Protein AF-0000000079875907 (afdb_homodimer)

Radius of gyration: 31.9 Å; Cα contacts (8 Å, |Δi|>4): 200; chains: 2; bounding box: 101×100×62 Å

pLDDT: mean 75.53, std 19.82, range [33.28, 97.56]

Structure (mmCIF, N/CA/C/O backbone):
data_AF-0000000079875907-model_v1
#
loop_
_entity.id
_entity.type
_entity.pdbx_description
1 polymer 'Uncharacterized protein'
#
loop_
_atom_site.group_PDB
_atom_site.id
_atom_site.type_symbol
_atom_site.label_atom_id
_atom_site.label_alt_id
_atom_site.label_comp_id
_atom_site.label_asym_id
_atom_site.label_entity_id
_atom_site.label_seq_id
_atom_site.pdbx_PDB_ins_code
_atom_site.Cartn_x
_atom_site.Cartn_y
_atom_site.Cartn_z
_atom_site.occupancy
_atom_site.B_iso_or_equiv
_atom_site.auth_seq_id
_atom_site.auth_comp_id
_atom_site.auth_asym_id
_atom_site.auth_atom_id
_atom_site.pdbx_PDB_model_num
ATOM 1 N N . MET A 1 1 ? -55.312 58.625 36.125 1 34.41 1 MET A N 1
ATOM 2 C CA . MET A 1 1 ? -54.188 57.906 36.719 1 34.41 1 MET A CA 1
ATOM 3 C C . MET A 1 1 ? -53.594 56.875 35.719 1 34.41 1 MET A C 1
ATOM 5 O O . MET A 1 1 ? -54.188 55.844 35.5 1 34.41 1 MET A O 1
ATOM 9 N N . SER A 1 2 ? -53.156 57.5 34.5 1 37.59 2 SER A N 1
ATOM 10 C CA . SER A 1 2 ? -52.562 56.938 33.281 1 37.59 2 SER A CA 1
ATOM 11 C C . SER A 1 2 ? -51.25 56.219 33.594 1 37.59 2 SER A C 1
ATOM 13 O O . SER A 1 2 ? -50.344 56.781 34.219 1 37.59 2 SER A O 1
ATOM 15 N N . GLY A 1 3 ? -51.375 54.906 33.938 1 33.28 3 GLY A N 1
ATOM 16 C CA . GLY A 1 3 ? -50.344 53.906 34.219 1 33.28 3 GLY A CA 1
ATOM 17 C C . GLY A 1 3 ? -49.312 53.781 33.125 1 33.28 3 GLY A C 1
ATOM 18 O O . GLY A 1 3 ? -49.656 53.625 31.969 1 33.28 3 GLY A O 1
ATOM 19 N N . THR A 1 4 ? -48.219 54.594 33.188 1 43.12 4 THR A N 1
ATOM 20 C CA . THR A 1 4 ? -47.062 54.562 32.281 1 43.12 4 THR A CA 1
ATOM 21 C C . THR A 1 4 ? -46.469 53.188 32.188 1 43.12 4 THR A C 1
ATOM 23 O O . THR A 1 4 ? -46.219 52.531 33.219 1 43.12 4 THR A O 1
ATOM 26 N N . PRO A 1 5 ? -46.688 52.438 31.047 1 44.19 5 PRO A N 1
ATOM 27 C CA . PRO A 1 5 ? -46.094 51.125 30.781 1 44.19 5 PRO A CA 1
ATOM 28 C C . PRO A 1 5 ? -44.562 51.125 30.938 1 44.19 5 PRO A C 1
ATOM 30 O O . PRO A 1 5 ? -43.906 52.125 30.656 1 44.19 5 PRO A O 1
ATOM 33 N N . GLY A 1 6 ? -44 50.438 31.969 1 39 6 GLY A N 1
ATOM 34 C CA . GLY A 1 6 ? -42.594 50.156 32.281 1 39 6 GLY A CA 1
ATOM 35 C C . GLY A 1 6 ? -41.875 49.5 31.125 1 39 6 GLY A C 1
ATOM 36 O O . GLY A 1 6 ? -42.406 48.594 30.469 1 39 6 GLY A O 1
ATOM 37 N N . THR A 1 7 ? -41.094 50.281 30.328 1 43.28 7 THR A N 1
ATOM 38 C CA . THR A 1 7 ? -40.188 49.906 29.25 1 43.28 7 THR A CA 1
ATOM 39 C C . THR A 1 7 ? -39.281 48.75 29.688 1 43.28 7 THR A C 1
ATOM 41 O O . THR A 1 7 ? -38.719 48.781 30.781 1 43.28 7 THR A O 1
ATOM 44 N N . SER A 1 8 ? -39.625 47.469 29.203 1 41.03 8 SER A N 1
ATOM 45 C CA . SER A 1 8 ? -38.875 46.219 29.281 1 41.03 8 SER A CA 1
ATOM 46 C C . SER A 1 8 ? -37.406 46.438 28.906 1 41.03 8 SER A C 1
ATOM 48 O O . SER A 1 8 ? -37.094 47.188 27.969 1 41.03 8 SER A O 1
ATOM 50 N N . GLY A 1 9 ? -36.469 46.25 29.891 1 41.66 9 GLY A N 1
ATOM 51 C CA . GLY A 1 9 ? -35 46.188 29.859 1 41.66 9 GLY A CA 1
ATOM 52 C C . GLY A 1 9 ? -34.469 45.219 28.812 1 41.66 9 GLY A C 1
ATOM 53 O O . GLY A 1 9 ? -34.938 44.094 28.734 1 41.66 9 GLY A O 1
ATOM 54 N N . SER A 1 10 ? -34.156 45.719 27.594 1 41.91 10 SER A N 1
ATOM 55 C CA . SER A 1 10 ? -33.438 44.969 26.562 1 41.91 10 SER A CA 1
ATOM 56 C C . SER A 1 10 ? -32.219 44.25 27.125 1 41.91 10 SER A C 1
ATOM 58 O O . SER A 1 10 ? -31.281 44.906 27.562 1 41.91 10 SER A O 1
ATOM 60 N N . GLY A 1 11 ? -32.406 43.125 27.812 1 36.94 11 GLY A N 1
ATOM 61 C CA . GLY A 1 11 ? -31.25 42.312 28.078 1 36.94 11 GLY A CA 1
ATOM 62 C C . GLY A 1 11 ? -30.359 42.094 26.859 1 36.94 11 GLY A C 1
ATOM 63 O O . GLY A 1 11 ? -30.812 41.594 25.844 1 36.94 11 GLY A O 1
ATOM 64 N N . GLY A 1 12 ? -29.516 43.062 26.578 1 38.53 12 GLY A N 1
ATOM 65 C CA . GLY A 1 12 ? -28.484 42.844 25.578 1 38.53 12 GLY A CA 1
ATOM 66 C C . GLY A 1 12 ? -27.797 41.5 25.719 1 38.53 12 GLY A C 1
ATOM 67 O O . GLY A 1 12 ? -27.344 41.125 26.812 1 38.53 12 GLY A O 1
ATOM 68 N N . SER A 1 13 ? -28.484 40.5 25.156 1 44.69 13 SER A N 1
ATOM 69 C CA . SER A 1 13 ? -27.719 39.25 24.969 1 44.69 13 SER A CA 1
ATOM 70 C C . SER A 1 13 ? -26.266 39.562 24.625 1 44.69 13 SER A C 1
ATOM 72 O O . SER A 1 13 ? -25.984 40.219 23.625 1 44.69 13 SER A O 1
ATOM 74 N N . GLY A 1 14 ? -25.422 39.656 25.656 1 40.69 14 GLY A N 1
ATOM 75 C CA . GLY A 1 14 ? -23.984 39.594 25.422 1 40.69 14 GLY A CA 1
ATOM 76 C C . GLY A 1 14 ? -23.594 38.531 24.422 1 40.69 14 GLY A C 1
ATOM 77 O O . GLY A 1 14 ? -23.734 37.344 24.688 1 40.69 14 GLY 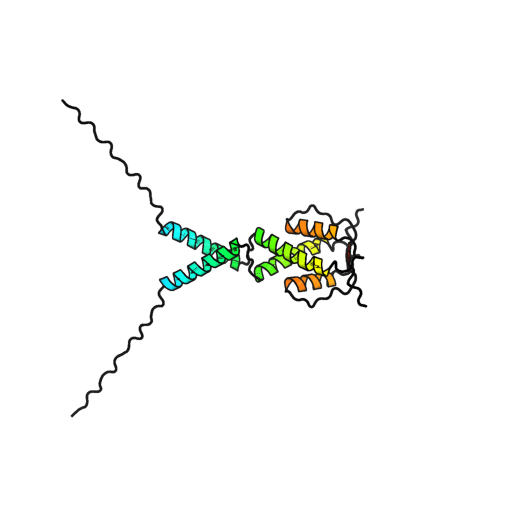A O 1
ATOM 78 N N . GLN A 1 15 ? -24.016 38.625 23.203 1 43.25 15 GLN A N 1
ATOM 79 C CA . GLN A 1 15 ? -23.297 37.781 22.234 1 43.25 15 GLN A CA 1
ATOM 80 C C . GLN A 1 15 ? -21.812 37.719 22.594 1 43.25 15 GLN A C 1
ATOM 82 O O . GLN A 1 15 ? -21.109 38.719 22.578 1 43.25 15 GLN A O 1
ATOM 87 N N . THR A 1 16 ? -21.453 37.031 23.609 1 47.09 16 THR A N 1
ATOM 88 C CA . THR A 1 16 ? -20.047 36.625 23.688 1 47.09 16 THR A CA 1
ATOM 89 C C . THR A 1 16 ? -19.469 36.375 22.297 1 47.09 16 THR A C 1
ATOM 91 O O . THR A 1 16 ? -19.922 35.5 21.594 1 47.09 16 THR A O 1
ATOM 94 N N . THR A 1 17 ? -19.172 37.375 21.531 1 44.25 17 THR A N 1
ATOM 95 C CA . THR A 1 17 ? -18.25 37.281 20.391 1 44.25 17 THR A CA 1
ATOM 96 C C . THR A 1 17 ? -17.219 36.188 20.625 1 44.25 17 THR A C 1
ATOM 98 O O . THR A 1 17 ? -16.359 36.312 21.5 1 44.25 17 THR A O 1
ATOM 101 N N . GLN A 1 18 ? -17.609 35 20.969 1 50.34 18 GLN A N 1
ATOM 102 C CA . GLN A 1 18 ? -16.641 33.938 20.703 1 50.34 18 GLN A CA 1
ATOM 103 C C . GLN A 1 18 ? -15.57 34.406 19.719 1 50.34 18 GLN A C 1
ATOM 105 O O . GLN A 1 18 ? -15.859 34.594 18.531 1 50.34 18 GLN A O 1
ATOM 110 N N . THR A 1 19 ? -14.672 35.531 20.031 1 56.41 19 THR A N 1
ATOM 111 C CA . THR A 1 19 ? -13.75 36.438 19.406 1 56.41 19 THR A CA 1
ATOM 112 C C . THR A 1 19 ? -12.758 35.719 18.5 1 56.41 19 THR A C 1
ATOM 114 O O . THR A 1 19 ? -12.516 34.531 18.688 1 56.41 19 THR A O 1
ATOM 117 N N . GLY A 1 20 ? -12.375 36.438 17.375 1 60.31 20 GLY A N 1
ATOM 118 C CA . GLY A 1 20 ? -11.344 36.219 16.391 1 60.31 20 GLY A CA 1
ATOM 119 C C . GLY A 1 20 ? -10.133 35.5 16.953 1 60.31 20 GLY A C 1
ATOM 120 O O . GLY A 1 20 ? -9.516 34.688 16.266 1 60.31 20 GLY A O 1
ATOM 121 N N . SER A 1 21 ? -9.906 35.75 18.25 1 66.5 21 SER A N 1
ATOM 122 C CA . SER A 1 21 ? -8.734 35.156 18.891 1 66.5 21 SER A CA 1
ATOM 123 C C . SER A 1 21 ? -8.969 33.688 19.219 1 66.5 21 SER A C 1
ATOM 125 O O . SER A 1 21 ? -8.07 32.875 19.031 1 66.5 21 SER A O 1
ATOM 127 N N . ASP A 1 22 ? -10.211 33.344 19.797 1 68.19 22 ASP A N 1
ATOM 128 C CA . ASP A 1 22 ? -10.492 31.969 20.141 1 68.19 22 ASP A CA 1
ATOM 129 C C . ASP A 1 22 ? -10.5 31.078 18.906 1 68.19 22 ASP A C 1
ATOM 131 O O . ASP A 1 22 ? -10.008 29.953 18.938 1 68.19 22 ASP A O 1
ATOM 135 N N . ASP A 1 23 ? -11.078 31.641 17.922 1 72.31 23 ASP A N 1
ATOM 136 C CA . ASP A 1 23 ? -11.109 30.922 16.656 1 72.31 23 ASP A CA 1
ATOM 137 C C . ASP A 1 23 ? -9.695 30.719 16.109 1 72.31 23 ASP A C 1
ATOM 139 O O . ASP A 1 23 ? -9.375 29.641 15.617 1 72.31 23 ASP A O 1
ATOM 143 N N . LEU A 1 24 ? -8.883 31.766 16.375 1 70.81 24 LEU A N 1
ATOM 144 C CA . LEU A 1 24 ? -7.5 31.656 15.914 1 70.81 24 LEU A CA 1
ATOM 145 C C . LEU A 1 24 ? -6.746 30.594 16.719 1 70.81 24 LEU A C 1
ATOM 147 O O . LEU A 1 24 ? -5.984 29.812 16.156 1 70.81 24 LEU A O 1
ATOM 151 N N . VAL A 1 25 ? -6.965 30.578 18.062 1 67.88 25 VAL A N 1
ATOM 152 C CA . VAL A 1 25 ? -6.309 29.594 18.922 1 67.88 25 VAL A CA 1
ATOM 153 C C . VAL A 1 25 ? -6.758 28.188 18.516 1 67.88 25 VAL A C 1
ATOM 155 O O . VAL A 1 25 ? -5.938 27.281 18.422 1 67.88 25 VAL A O 1
ATOM 158 N N . ALA A 1 26 ? -8.023 27.969 18.328 1 73.38 26 ALA A N 1
ATOM 159 C CA . ALA A 1 26 ? -8.555 26.672 17.938 1 73.38 26 ALA A CA 1
ATOM 160 C C . ALA A 1 26 ? -7.941 26.219 16.609 1 73.38 26 ALA A C 1
ATOM 162 O O . ALA A 1 26 ? -7.598 25.047 16.453 1 73.38 26 ALA A O 1
ATOM 163 N N . ARG A 1 27 ? -7.781 27.078 15.719 1 74.5 27 ARG A N 1
ATOM 164 C CA . ARG A 1 27 ? -7.203 26.766 14.414 1 74.5 27 ARG A CA 1
ATOM 165 C C . ARG A 1 27 ? -5.727 26.406 14.547 1 74.5 27 ARG A C 1
ATOM 167 O O . ARG A 1 27 ? -5.25 25.469 13.891 1 74.5 27 ARG A O 1
ATOM 174 N N . VAL A 1 28 ? -5.043 27.109 15.438 1 72.56 28 VAL A N 1
ATOM 175 C CA . VAL A 1 28 ? -3.625 26.828 15.656 1 72.56 28 VAL A CA 1
ATOM 176 C C . VAL A 1 28 ? -3.463 25.469 16.328 1 72.56 28 VAL A C 1
ATOM 178 O O . VAL A 1 28 ? -2.592 24.688 15.938 1 72.56 28 VAL A O 1
ATOM 181 N N . VAL A 1 29 ? -4.273 25.109 17.281 1 69.56 29 VAL A N 1
ATOM 182 C CA . VAL A 1 29 ? -4.227 23.812 17.953 1 69.56 29 VAL A CA 1
ATOM 183 C C . VAL A 1 29 ? -4.473 22.703 16.938 1 69.56 29 VAL A C 1
ATOM 185 O O . VAL A 1 29 ? -3.762 21.688 16.922 1 69.56 29 VAL A O 1
ATOM 188 N N . ALA A 1 30 ? -5.406 22.906 16.094 1 72.06 30 ALA A N 1
ATOM 189 C CA . ALA A 1 30 ? -5.727 21.906 15.07 1 72.06 30 ALA A CA 1
ATOM 190 C C . ALA A 1 30 ? -4.543 21.703 14.125 1 72.06 30 ALA A C 1
ATOM 192 O O . ALA A 1 30 ? -4.258 20.578 13.727 1 72.06 30 ALA A O 1
ATOM 193 N N . LEU A 1 31 ? -3.91 22.75 13.828 1 73.69 31 LEU A N 1
ATOM 194 C CA . LEU A 1 31 ? -2.764 22.672 12.93 1 73.69 31 LEU A CA 1
ATOM 195 C C . LEU A 1 31 ? -1.59 21.969 13.602 1 73.69 31 LEU A C 1
ATOM 197 O O . LEU A 1 31 ? -0.87 21.203 12.969 1 73.69 31 LEU A O 1
ATOM 201 N N . VAL A 1 32 ? -1.375 22.219 14.844 1 72.12 32 VAL A N 1
ATOM 202 C CA . VAL A 1 32 ? -0.311 21.562 15.602 1 72.12 32 VAL A CA 1
ATOM 203 C C . VAL A 1 32 ? -0.591 20.062 15.688 1 72.12 32 VAL A C 1
ATOM 205 O O . VAL A 1 32 ? 0.318 19.25 15.539 1 72.12 32 VAL A O 1
ATOM 208 N N . GLU A 1 33 ? -1.793 19.688 15.914 1 71.75 33 GLU A N 1
ATOM 209 C CA . GLU A 1 33 ? -2.16 18.266 15.953 1 71.75 33 GLU A CA 1
ATOM 210 C C . GLU A 1 33 ? -1.939 17.594 14.602 1 71.75 33 GLU A C 1
ATOM 212 O O . GLU A 1 33 ? -1.481 16.453 14.531 1 71.75 33 GLU A O 1
ATOM 217 N N . LEU A 1 34 ? -2.285 18.328 13.617 1 70.12 34 LEU A N 1
ATOM 218 C CA . LEU A 1 34 ? -2.064 17.828 12.266 1 70.12 34 LEU A CA 1
ATOM 219 C C . LEU A 1 34 ? -0.582 17.578 12.008 1 70.12 34 LEU A C 1
ATOM 221 O O . LEU A 1 34 ? -0.211 16.562 11.414 1 70.12 34 LEU A O 1
ATOM 225 N N . LYS A 1 35 ? 0.204 18.5 12.414 1 70 35 LYS A N 1
ATOM 226 C CA . LYS A 1 35 ? 1.648 18.328 12.281 1 70 35 LYS A CA 1
ATOM 227 C C . LYS A 1 35 ? 2.131 17.109 13.062 1 70 35 LYS A C 1
ATOM 229 O O . LYS A 1 35 ? 2.977 16.359 12.586 1 70 35 LYS A O 1
ATOM 234 N N . ARG A 1 36 ? 1.721 17 14.219 1 66.81 36 ARG A N 1
ATOM 235 C CA . ARG A 1 36 ? 2.084 15.836 15.023 1 66.81 36 ARG A CA 1
ATOM 236 C C . ARG A 1 36 ? 1.74 14.547 14.297 1 66.81 36 ARG A C 1
ATOM 238 O O . ARG A 1 36 ? 2.566 13.633 14.211 1 66.81 36 ARG A O 1
ATOM 245 N N . ARG A 1 37 ? 0.559 14.508 13.766 1 68.5 37 ARG A N 1
ATOM 246 C CA . ARG A 1 37 ? 0.104 13.32 13.062 1 68.5 37 ARG A CA 1
ATOM 247 C C . ARG A 1 37 ? 0.951 13.062 11.82 1 68.5 37 ARG A C 1
ATOM 249 O O . ARG A 1 37 ? 1.276 11.914 11.508 1 68.5 37 ARG A O 1
ATOM 256 N N . PHE A 1 38 ? 1.248 14.172 11.227 1 63.56 38 PHE A N 1
ATOM 257 C CA . PHE A 1 38 ? 2.109 14.086 10.055 1 63.56 38 PHE A CA 1
ATOM 258 C C . PHE A 1 38 ? 3.494 13.578 10.438 1 63.56 38 PHE A C 1
ATOM 260 O O . PHE A 1 38 ? 4.055 12.727 9.742 1 63.56 38 PHE A O 1
ATOM 267 N N . ASN A 1 39 ? 3.982 14.234 11.5 1 64.25 39 AS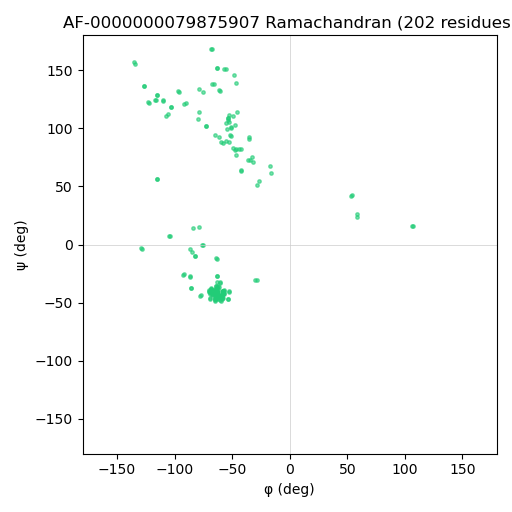N A N 1
ATOM 268 C CA . ASN A 1 39 ? 5.305 13.82 11.969 1 64.25 39 ASN A CA 1
ATOM 269 C C . ASN A 1 39 ? 5.305 12.375 12.453 1 64.25 39 ASN A C 1
ATOM 271 O O . ASN A 1 39 ? 6.316 11.68 12.336 1 64.25 39 ASN A O 1
ATOM 275 N N . GLU A 1 40 ? 4.219 12.117 12.938 1 62.56 40 GLU A N 1
ATOM 276 C CA . GLU A 1 40 ? 4.117 10.742 13.43 1 62.56 40 GLU A CA 1
ATOM 277 C C . GLU A 1 40 ? 3.756 9.781 12.305 1 62.56 40 GLU A C 1
ATOM 279 O O . GLU A 1 40 ? 3.512 8.594 12.547 1 62.56 40 GLU A O 1
ATOM 284 N N . LYS A 1 41 ? 3.934 10.422 11.156 1 64.81 41 LYS A N 1
ATOM 285 C CA . LYS A 1 41 ? 3.771 9.641 9.938 1 64.81 41 LYS A CA 1
ATOM 286 C C . LYS A 1 41 ? 2.381 9.016 9.859 1 64.81 41 LYS A C 1
ATOM 288 O O . LYS A 1 41 ? 2.223 7.895 9.375 1 64.81 41 LYS A O 1
ATOM 293 N N . GLU A 1 42 ? 1.502 9.852 10.641 1 62.22 42 GLU A N 1
ATOM 294 C CA . GLU A 1 42 ? 0.13 9.359 10.57 1 62.22 42 GLU A CA 1
ATOM 295 C C . GLU A 1 42 ? -0.543 9.766 9.266 1 62.22 42 GLU A C 1
ATOM 297 O O . GLU A 1 42 ? -0.407 10.906 8.82 1 62.22 42 GLU A O 1
ATOM 302 N N . LEU A 1 43 ? -0.853 8.859 8.438 1 66.62 43 LEU A N 1
ATOM 303 C CA . LEU A 1 43 ? -1.632 9.078 7.223 1 66.62 43 LEU A CA 1
ATOM 304 C C . LEU A 1 43 ? -3.119 9.188 7.543 1 66.62 43 LEU A C 1
ATOM 306 O O . LEU A 1 43 ? -3.602 8.57 8.492 1 66.62 43 LEU A O 1
ATOM 310 N N . THR A 1 44 ? -3.68 10.234 6.898 1 73.38 44 THR A N 1
ATOM 311 C CA . THR A 1 44 ? -5.137 10.148 6.945 1 73.38 44 THR A CA 1
ATOM 312 C C . THR A 1 44 ? -5.621 8.828 6.348 1 73.38 44 THR A C 1
ATOM 314 O O . THR A 1 44 ? -4.93 8.227 5.523 1 73.38 44 THR A O 1
ATOM 317 N N . PRO A 1 45 ? -6.785 8.359 6.855 1 77.81 45 PRO A N 1
ATOM 318 C CA . PRO A 1 45 ? -7.324 7.129 6.277 1 77.81 45 PRO A CA 1
ATOM 319 C C . PRO A 1 45 ? -7.457 7.199 4.758 1 77.81 45 PRO A C 1
ATOM 321 O O . PRO A 1 45 ? -7.152 6.227 4.062 1 77.81 45 PRO A O 1
ATOM 324 N N . MET A 1 46 ? -7.887 8.312 4.289 1 81.62 46 MET A N 1
ATOM 325 C CA . MET A 1 46 ? -8.008 8.453 2.842 1 81.62 46 MET A CA 1
ATOM 326 C C . MET A 1 46 ? -6.637 8.453 2.18 1 81.62 46 MET A C 1
ATOM 328 O O . MET A 1 46 ? -6.453 7.848 1.123 1 81.62 46 MET A O 1
ATOM 332 N N . GLY A 1 47 ? -5.73 9.156 2.754 1 81.56 47 GLY A N 1
ATOM 333 C CA . GLY A 1 47 ? -4.367 9.133 2.24 1 81.56 47 GLY A CA 1
ATOM 334 C C . GLY A 1 47 ? -3.773 7.742 2.186 1 81.56 47 GLY A C 1
ATOM 335 O O . GLY A 1 47 ? -3.098 7.387 1.218 1 81.56 47 GLY A O 1
ATOM 336 N N . GLU A 1 48 ? -4.055 6.988 3.174 1 86.25 48 GLU A N 1
ATOM 337 C CA . GLU A 1 48 ? -3.584 5.605 3.221 1 86.25 48 GLU A CA 1
ATOM 338 C C . GLU A 1 48 ? -4.199 4.777 2.098 1 86.25 48 GLU A C 1
ATOM 340 O O . GLU A 1 48 ? -3.502 4.016 1.427 1 86.25 48 GLU A O 1
ATOM 345 N N . ARG A 1 49 ? -5.449 4.93 1.872 1 89.19 49 ARG A N 1
ATOM 346 C CA . ARG A 1 49 ? -6.125 4.184 0.816 1 89.19 49 ARG A CA 1
ATOM 347 C C . ARG A 1 49 ? -5.562 4.543 -0.555 1 89.19 49 ARG A C 1
ATOM 349 O O . ARG A 1 49 ? -5.367 3.67 -1.4 1 89.19 49 ARG A O 1
ATOM 356 N N . ILE A 1 50 ? -5.328 5.777 -0.702 1 88.56 50 ILE A N 1
ATOM 357 C CA . ILE A 1 50 ? -4.777 6.23 -1.974 1 88.56 50 ILE A CA 1
ATOM 358 C C . ILE A 1 50 ? -3.381 5.648 -2.17 1 88.56 50 ILE A C 1
ATOM 360 O O . ILE A 1 50 ? -3.049 5.168 -3.256 1 88.56 50 ILE A O 1
ATOM 364 N N . ALA A 1 51 ? -2.609 5.711 -1.152 1 88.31 51 ALA A N 1
ATOM 365 C CA . ALA A 1 51 ? -1.264 5.152 -1.228 1 88.31 51 ALA A CA 1
ATOM 366 C C . ALA A 1 51 ? -1.31 3.656 -1.531 1 88.31 51 ALA A C 1
ATOM 368 O O . ALA A 1 51 ? -0.572 3.168 -2.391 1 88.31 51 ALA A O 1
ATOM 369 N N . ASN A 1 52 ? -2.182 2.971 -0.866 1 93.62 52 ASN A N 1
ATOM 370 C CA . ASN A 1 52 ? -2.314 1.531 -1.066 1 93.62 52 ASN A CA 1
ATOM 371 C C . ASN A 1 52 ? -2.789 1.204 -2.479 1 93.62 52 ASN A C 1
ATOM 373 O O . ASN A 1 52 ? -2.32 0.241 -3.088 1 93.62 52 ASN A O 1
ATOM 377 N N . ALA A 1 53 ? -3.662 1.981 -3.004 1 94.75 53 ALA A N 1
ATOM 378 C CA . ALA A 1 53 ? -4.148 1.779 -4.367 1 94.75 53 ALA A CA 1
ATOM 379 C C . ALA A 1 53 ? -3.029 1.979 -5.383 1 94.75 53 ALA A C 1
ATOM 381 O O . ALA A 1 53 ? -2.898 1.202 -6.332 1 94.75 53 ALA A O 1
ATOM 382 N N . ARG A 1 54 ? -2.246 2.955 -5.172 1 92.5 54 ARG A N 1
ATOM 383 C CA . ARG A 1 54 ? -1.118 3.219 -6.059 1 92.5 54 ARG A CA 1
ATOM 384 C C . ARG A 1 54 ? -0.093 2.092 -5.992 1 92.5 54 ARG A C 1
ATOM 386 O O . ARG A 1 54 ? 0.439 1.667 -7.02 1 92.5 54 ARG A O 1
ATOM 393 N N . PHE A 1 55 ? 0.112 1.621 -4.809 1 94.19 55 PHE A N 1
ATOM 394 C CA . PHE A 1 55 ? 0.998 0.48 -4.613 1 94.19 55 PHE A CA 1
ATOM 395 C C . PHE A 1 55 ? 0.503 -0.729 -5.398 1 94.19 55 PHE A C 1
ATOM 397 O O . PHE A 1 55 ? 1.276 -1.372 -6.109 1 94.19 55 PHE A O 1
ATOM 404 N N . TRP A 1 56 ? -0.717 -0.972 -5.297 1 96.44 56 TRP A N 1
ATOM 405 C CA . TRP A 1 56 ? -1.258 -2.15 -5.969 1 96.44 56 TRP A CA 1
ATOM 406 C C . TRP A 1 56 ? -1.22 -1.979 -7.484 1 96.44 56 TRP A C 1
ATOM 408 O O . TRP A 1 56 ? -0.938 -2.932 -8.211 1 96.44 56 TRP A O 1
ATOM 418 N N . GLU A 1 57 ? -1.481 -0.8 -7.922 1 95.25 57 GLU A N 1
ATOM 419 C CA . GLU A 1 57 ? -1.407 -0.551 -9.359 1 95.25 57 GLU A CA 1
ATOM 420 C C . GLU A 1 57 ? -0.017 -0.871 -9.906 1 95.25 57 GLU A C 1
ATOM 422 O O . GLU A 1 57 ? 0.113 -1.479 -10.969 1 95.25 57 GLU A O 1
ATOM 427 N N . LYS A 1 58 ? 0.965 -0.521 -9.164 1 93.75 58 LYS A N 1
ATOM 428 C CA . LYS A 1 58 ? 2.334 -0.813 -9.578 1 93.75 58 LYS A CA 1
ATOM 429 C C . LYS A 1 58 ? 2.615 -2.312 -9.531 1 93.75 58 LYS A C 1
ATOM 431 O O . LYS A 1 58 ? 3.166 -2.875 -10.477 1 93.75 58 LYS A O 1
ATOM 436 N N . MET A 1 59 ? 2.191 -2.932 -8.414 1 95.88 59 MET A N 1
ATOM 437 C CA . MET A 1 59 ? 2.367 -4.375 -8.281 1 95.88 59 MET A CA 1
ATOM 438 C C . MET A 1 59 ? 1.664 -5.117 -9.406 1 95.88 59 MET A C 1
ATOM 440 O O . MET A 1 59 ? 2.236 -6.027 -10.008 1 95.88 59 MET A O 1
ATOM 444 N N . ARG A 1 60 ? 0.468 -4.719 -9.68 1 95 60 ARG A N 1
ATOM 445 C CA . ARG A 1 60 ? -0.333 -5.344 -10.727 1 95 60 ARG A CA 1
ATOM 446 C C . ARG A 1 60 ? 0.371 -5.258 -12.078 1 95 60 ARG A C 1
ATOM 448 O O . ARG A 1 60 ? 0.37 -6.227 -12.844 1 95 60 ARG A O 1
ATOM 455 N N . GLY A 1 61 ? 0.975 -4.121 -12.352 1 92.06 61 GLY A N 1
ATOM 456 C CA . GLY A 1 61 ? 1.706 -3.918 -13.594 1 92.06 61 GLY A CA 1
ATOM 457 C C . GLY A 1 61 ? 2.904 -4.836 -13.734 1 92.06 61 GLY A C 1
ATOM 458 O O . GLY A 1 61 ? 3.285 -5.199 -14.852 1 92.06 61 GLY A O 1
ATOM 459 N N . ILE A 1 62 ? 3.451 -5.258 -12.664 1 93.06 62 ILE A N 1
ATOM 460 C CA . ILE A 1 62 ? 4.613 -6.141 -12.664 1 93.06 62 ILE A CA 1
ATOM 461 C C . ILE A 1 62 ? 4.16 -7.594 -12.766 1 93.06 62 ILE A C 1
ATOM 463 O O . ILE A 1 62 ? 4.766 -8.391 -13.484 1 93.06 62 ILE A O 1
ATOM 467 N N . LEU A 1 63 ? 3.043 -7.938 -12.117 1 94.44 63 LEU A N 1
ATOM 468 C CA . LEU A 1 63 ? 2.67 -9.328 -11.898 1 94.44 63 LEU A CA 1
ATOM 469 C C . LEU A 1 63 ? 1.879 -9.883 -13.078 1 94.44 63 LEU A C 1
ATOM 471 O O . LEU A 1 63 ? 1.892 -11.086 -13.328 1 94.44 63 LEU A O 1
ATOM 475 N N . PHE A 1 64 ? 1.224 -9.039 -13.766 1 93.12 64 PHE A N 1
ATOM 476 C CA . PHE A 1 64 ? 0.323 -9.539 -14.797 1 93.12 64 PHE A CA 1
ATOM 477 C C . PHE A 1 64 ? 0.793 -9.109 -16.188 1 93.12 64 PHE A C 1
ATOM 479 O O . PHE A 1 64 ? 0.007 -8.586 -16.969 1 93.12 64 PHE A O 1
ATOM 486 N N . VAL A 1 65 ? 2 -9.484 -16.422 1 90.5 65 VAL A N 1
ATOM 487 C CA . VAL A 1 65 ? 2.613 -9.141 -17.703 1 90.5 65 VAL A CA 1
ATOM 488 C C . VAL A 1 65 ? 2.391 -10.266 -18.703 1 90.5 65 VAL A C 1
ATOM 490 O O . VAL A 1 65 ? 2.475 -10.055 -19.922 1 90.5 65 VAL A O 1
ATOM 493 N N . ASN A 1 66 ? 2.205 -11.5 -18.234 1 94.12 66 ASN A N 1
ATOM 494 C CA . ASN A 1 66 ? 1.983 -12.68 -19.062 1 94.12 66 ASN A CA 1
ATOM 495 C C . ASN A 1 66 ? 0.516 -13.102 -19.062 1 94.12 66 ASN A C 1
ATOM 497 O O . ASN A 1 66 ? -0.045 -13.406 -18 1 94.12 66 ASN A O 1
ATOM 501 N N . GLY A 1 67 ? -0.148 -13.102 -20.219 1 92.25 67 GLY A N 1
ATOM 502 C CA . GLY A 1 67 ? -1.562 -13.406 -20.359 1 92.25 67 GLY A CA 1
ATOM 503 C C . GLY A 1 67 ? -1.91 -14.828 -19.969 1 92.25 67 GLY A C 1
ATOM 504 O O . GLY A 1 67 ? -3.084 -15.164 -19.797 1 92.25 67 GLY A O 1
ATOM 505 N N . ALA A 1 68 ? -0.859 -15.672 -19.797 1 94.38 68 ALA A N 1
ATOM 506 C CA . ALA A 1 68 ? -1.099 -17.047 -19.391 1 94.38 68 ALA A CA 1
ATOM 507 C C . ALA A 1 68 ? -1.283 -17.156 -17.875 1 94.38 68 ALA A C 1
ATOM 509 O O . ALA A 1 68 ? -1.68 -18.203 -17.359 1 94.38 68 ALA A O 1
ATOM 510 N N . SER A 1 69 ? -1.009 -16.094 -17.219 1 95.81 69 SER A N 1
ATOM 511 C CA . SER A 1 69 ? -1.248 -16.078 -15.781 1 95.81 69 SER A CA 1
ATOM 512 C C . SER A 1 69 ? -2.73 -16.25 -15.461 1 95.81 69 SER A C 1
ATOM 514 O O . SER A 1 69 ? -3.588 -15.852 -16.25 1 95.81 69 SER A O 1
ATOM 516 N N . VAL A 1 70 ? -2.986 -16.828 -14.266 1 96.25 70 VAL A N 1
ATOM 517 C CA . VAL A 1 70 ? -4.352 -17.109 -13.828 1 96.25 70 VAL A CA 1
ATOM 518 C C . VAL A 1 70 ? -4.586 -16.5 -12.453 1 96.25 70 VAL A C 1
ATOM 520 O O . VAL A 1 70 ? -3.711 -16.562 -11.578 1 96.25 70 VAL A O 1
ATOM 523 N N . GLY A 1 71 ? -5.84 -15.82 -12.289 1 96 71 GLY A N 1
ATOM 524 C CA . GLY A 1 71 ? -6.242 -15.398 -10.953 1 96 71 GLY A CA 1
ATOM 525 C C . GLY A 1 71 ? -6.113 -13.898 -10.742 1 96 71 GLY A C 1
ATOM 526 O O . GLY A 1 71 ? -6.148 -13.422 -9.602 1 96 71 GLY A O 1
ATOM 527 N N . ALA A 1 72 ? -5.988 -13.156 -11.828 1 94.06 72 ALA A N 1
ATOM 528 C CA . ALA A 1 72 ? -5.832 -11.711 -11.727 1 94.06 72 ALA A CA 1
ATOM 529 C C . ALA A 1 72 ? -7.027 -11.078 -11.016 1 94.06 72 ALA A C 1
ATOM 531 O O . ALA A 1 72 ? -6.852 -10.242 -10.125 1 94.06 72 ALA A O 1
ATOM 532 N N . ALA A 1 73 ? -8.164 -11.531 -11.391 1 93.75 73 ALA A N 1
ATOM 533 C CA . ALA A 1 73 ? -9.375 -10.969 -10.797 1 93.75 73 ALA A CA 1
ATOM 534 C C . ALA A 1 73 ? -9.438 -11.234 -9.297 1 93.75 73 ALA A C 1
ATOM 536 O O . ALA A 1 73 ? -9.82 -10.367 -8.516 1 93.75 73 ALA A O 1
ATOM 537 N N . GLN A 1 74 ? -9.109 -12.391 -8.953 1 94.38 74 GLN A N 1
ATOM 538 C CA . GLN A 1 74 ? -9.133 -12.727 -7.535 1 94.38 74 GLN A CA 1
ATOM 539 C C . GLN A 1 74 ? -8.117 -11.906 -6.754 1 94.38 74 GLN A C 1
ATOM 541 O O . GLN A 1 74 ? -8.414 -11.391 -5.676 1 94.38 74 GLN A O 1
ATOM 546 N N . LEU A 1 75 ? -6.895 -11.82 -7.305 1 95.69 75 LEU A N 1
ATOM 547 C CA . LEU A 1 75 ? -5.859 -11.039 -6.633 1 95.69 75 LEU A CA 1
ATOM 548 C C . LEU A 1 75 ? -6.266 -9.578 -6.523 1 95.69 75 LEU A C 1
ATOM 550 O O . LEU A 1 75 ? -6.027 -8.938 -5.496 1 95.69 75 LEU A O 1
ATOM 554 N N . ASP A 1 76 ? -6.938 -9.055 -7.512 1 94.56 76 ASP A N 1
ATOM 555 C CA . ASP A 1 76 ? -7.473 -7.695 -7.465 1 94.56 76 ASP A CA 1
ATOM 556 C C . ASP A 1 76 ? -8.531 -7.559 -6.371 1 94.56 76 ASP A C 1
ATOM 558 O O . ASP A 1 76 ? -8.578 -6.551 -5.664 1 94.56 76 ASP A O 1
ATOM 562 N N . GLY A 1 77 ? -9.422 -8.547 -6.336 1 94.56 77 GLY A N 1
ATOM 563 C CA . GLY A 1 77 ? -10.445 -8.539 -5.301 1 94.56 77 GLY A CA 1
ATOM 564 C C . GLY A 1 77 ? -9.867 -8.531 -3.896 1 94.56 77 GLY A C 1
ATOM 565 O O . GLY A 1 77 ? -10.32 -7.773 -3.037 1 94.56 77 GLY A O 1
ATOM 566 N N . LEU A 1 78 ? -8.867 -9.312 -3.695 1 94.81 78 LEU A N 1
ATOM 567 C CA . LEU A 1 78 ? -8.219 -9.375 -2.393 1 94.81 78 LEU A CA 1
ATOM 568 C C . LEU A 1 78 ? -7.555 -8.047 -2.053 1 94.81 78 LEU A C 1
ATOM 570 O O . LEU A 1 78 ? -7.68 -7.555 -0.927 1 94.81 78 LEU A O 1
ATOM 574 N N . ALA A 1 79 ? -6.812 -7.48 -3.008 1 95.62 79 ALA A N 1
ATOM 575 C CA . ALA A 1 79 ? -6.184 -6.18 -2.793 1 95.62 79 ALA A CA 1
ATOM 576 C C . ALA A 1 79 ? -7.223 -5.117 -2.436 1 95.62 79 ALA A C 1
ATOM 578 O O . ALA A 1 79 ? -7.031 -4.344 -1.497 1 95.62 79 ALA A O 1
ATOM 579 N N . THR A 1 80 ? -8.312 -5.129 -3.105 1 94.94 80 THR A N 1
ATOM 580 C CA . THR A 1 80 ? -9.383 -4.168 -2.859 1 94.94 80 THR A CA 1
ATOM 581 C C . THR A 1 80 ? -9.945 -4.34 -1.451 1 94.94 80 THR A C 1
ATOM 583 O O . THR A 1 80 ? -10.195 -3.355 -0.752 1 94.94 80 THR A O 1
ATOM 586 N N . ALA A 1 81 ? -10.125 -5.547 -1.101 1 94.69 81 ALA A N 1
ATOM 587 C CA . ALA A 1 81 ? -10.633 -5.836 0.239 1 94.69 81 ALA A CA 1
ATOM 588 C C . ALA A 1 81 ? -9.695 -5.285 1.311 1 94.69 81 ALA A C 1
ATOM 590 O O . ALA A 1 81 ? -10.141 -4.684 2.287 1 94.69 81 ALA A O 1
ATOM 591 N N . VAL A 1 82 ? -8.406 -5.492 1.139 1 94.25 82 VAL A N 1
ATOM 592 C CA . VAL A 1 82 ? -7.418 -5.02 2.104 1 94.25 82 VAL A CA 1
ATOM 593 C C . VAL A 1 82 ? -7.402 -3.492 2.123 1 94.25 82 VAL A C 1
ATOM 595 O O . VAL A 1 82 ? -7.344 -2.879 3.191 1 94.25 82 VAL A O 1
ATOM 598 N N . ILE A 1 83 ? -7.473 -2.834 0.994 1 93 83 ILE A N 1
ATOM 599 C CA . ILE A 1 83 ? -7.449 -1.381 0.871 1 93 83 ILE A CA 1
ATOM 600 C C . ILE A 1 83 ? -8.641 -0.782 1.616 1 93 83 ILE A C 1
ATOM 602 O O . ILE A 1 83 ? -8.516 0.271 2.248 1 93 83 ILE A O 1
ATOM 606 N N . HIS A 1 84 ? -9.688 -1.54 1.586 1 90.62 84 HIS A N 1
ATOM 607 C CA . HIS A 1 84 ? -10.914 -1.003 2.168 1 90.62 84 HIS A CA 1
ATOM 608 C C . HIS A 1 84 ? -11.195 -1.628 3.529 1 90.62 84 HIS A C 1
ATOM 610 O O . HIS A 1 84 ? -12.258 -1.395 4.113 1 90.62 84 HIS A O 1
ATOM 616 N N . ASP A 1 85 ? -10.234 -2.379 3.939 1 87.12 85 ASP A N 1
ATOM 617 C CA . ASP A 1 85 ? -10.375 -3.059 5.223 1 87.12 85 ASP A CA 1
ATOM 618 C C . ASP A 1 85 ? -11.664 -3.875 5.273 1 87.12 85 ASP A C 1
ATOM 620 O O . ASP A 1 85 ? -12.43 -3.775 6.234 1 87.12 85 ASP A O 1
ATOM 624 N N . ASN A 1 86 ? -11.805 -4.504 4.098 1 82.5 86 ASN A N 1
ATOM 625 C CA . ASN A 1 86 ? -12.961 -5.391 3.986 1 82.5 86 ASN A CA 1
ATOM 626 C C . ASN A 1 86 ? -12.547 -6.859 4.012 1 82.5 86 ASN A C 1
ATOM 628 O O . ASN A 1 86 ? -12.016 -7.375 3.025 1 82.5 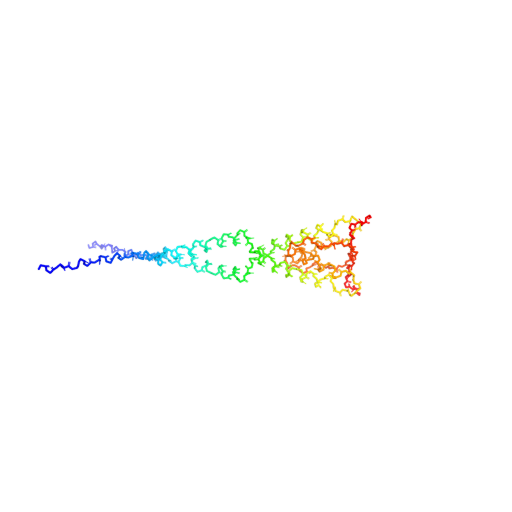86 ASN A O 1
ATOM 632 N N . PRO A 1 87 ? -12.82 -7.602 4.977 1 66.62 87 PRO A N 1
ATOM 633 C CA . PRO A 1 87 ? -12.336 -8.977 5.137 1 66.62 87 PRO A CA 1
ATOM 634 C C . PRO A 1 87 ? -13.07 -9.969 4.242 1 66.62 87 PRO A C 1
ATOM 636 O O . PRO A 1 87 ? -12.688 -11.141 4.156 1 66.62 87 PRO A O 1
ATOM 639 N N . ASP A 1 88 ? -13.977 -9.531 3.492 1 66.25 88 ASP A N 1
ATOM 640 C CA . ASP A 1 88 ? -14.906 -10.492 2.922 1 66.25 88 ASP A CA 1
ATOM 641 C C . ASP A 1 88 ? -14.344 -11.117 1.644 1 66.25 88 ASP A C 1
ATOM 643 O O . ASP A 1 88 ? -14.914 -12.062 1.102 1 66.25 88 ASP A O 1
ATOM 647 N N . ASP A 1 89 ? -13.289 -10.664 1.209 1 67.44 89 ASP A N 1
ATOM 648 C CA . ASP A 1 89 ? -12.852 -11.359 0.003 1 67.44 89 ASP A CA 1
ATOM 649 C C . ASP A 1 89 ? -11.953 -12.539 0.347 1 67.44 89 ASP A C 1
ATOM 651 O O . ASP A 1 89 ? -10.984 -12.398 1.098 1 67.44 89 ASP A O 1
ATOM 655 N N . ALA A 1 90 ? -12.5 -13.734 -0.157 1 78.25 90 ALA A N 1
ATOM 656 C CA . ALA A 1 90 ? -11.812 -14.969 0.221 1 78.25 90 ALA A CA 1
ATOM 657 C C . ALA A 1 90 ? -10.844 -15.414 -0.875 1 78.25 90 ALA A C 1
ATOM 659 O O . ALA A 1 90 ? -11.133 -15.25 -2.064 1 78.25 90 ALA A O 1
ATOM 660 N N . PHE A 1 91 ? -9.711 -15.703 -0.427 1 90.62 91 PHE A N 1
ATOM 661 C CA . PHE A 1 91 ? -8.766 -16.438 -1.255 1 90.62 91 PHE A CA 1
ATOM 662 C C . PHE A 1 91 ? -9.195 -17.906 -1.383 1 90.62 91 PHE A C 1
ATOM 664 O O . PHE A 1 91 ? -8.992 -18.688 -0.46 1 90.62 91 PHE A O 1
ATOM 671 N N . ASP A 1 92 ? -9.812 -18.172 -2.604 1 90.88 92 ASP A N 1
ATOM 672 C CA . ASP A 1 92 ? -10.461 -19.469 -2.65 1 90.88 92 ASP A CA 1
ATOM 673 C C . ASP A 1 92 ? -10.031 -20.25 -3.889 1 90.88 92 ASP A C 1
ATOM 675 O O . ASP A 1 92 ? -10.469 -21.391 -4.098 1 90.88 92 ASP A O 1
ATOM 679 N N . SER A 1 93 ? -9.25 -19.656 -4.695 1 93.19 93 SER A N 1
ATOM 680 C CA . SER A 1 93 ? -8.766 -20.359 -5.879 1 93.19 93 SER A CA 1
ATOM 681 C C . SER A 1 93 ? -7.27 -20.141 -6.078 1 93.19 93 SER A C 1
ATOM 683 O O . SER A 1 93 ? -6.719 -19.141 -5.609 1 93.19 93 SER A O 1
ATOM 685 N N . VAL A 1 94 ? -6.703 -21.125 -6.812 1 95 94 VAL A N 1
ATOM 686 C CA . VAL A 1 94 ? -5.27 -21.047 -7.078 1 95 94 VAL A CA 1
ATOM 687 C C . VAL A 1 94 ? -4.973 -19.859 -7.992 1 95 94 VAL A C 1
ATOM 689 O O . VAL A 1 94 ? -5.711 -19.609 -8.945 1 95 94 VAL A O 1
ATOM 692 N N . ILE A 1 95 ? -3.896 -19.141 -7.688 1 96.38 95 ILE A N 1
ATOM 693 C CA . ILE A 1 95 ? -3.367 -18.062 -8.508 1 96.38 95 ILE A CA 1
ATOM 694 C C . ILE A 1 95 ? -1.981 -18.438 -9.031 1 96.38 95 ILE A C 1
ATOM 696 O O . ILE A 1 95 ? -1.121 -18.875 -8.258 1 96.38 95 ILE A O 1
ATOM 700 N N . THR A 1 96 ? -1.813 -18.312 -10.352 1 97.56 96 THR A N 1
ATOM 701 C CA . THR A 1 96 ? -0.523 -18.547 -10.984 1 97.56 96 THR A CA 1
ATOM 702 C C . THR A 1 96 ? -0.052 -17.328 -11.75 1 97.56 96 THR A C 1
ATOM 704 O O . THR A 1 96 ? -0.74 -16.844 -12.656 1 97.56 96 THR A O 1
ATOM 707 N N . LEU A 1 97 ? 1.111 -16.859 -11.359 1 96.56 97 LEU A N 1
ATOM 708 C CA . LEU A 1 97 ? 1.738 -15.695 -11.992 1 96.56 97 LEU A CA 1
ATOM 709 C C . LEU A 1 97 ? 2.967 -16.109 -12.789 1 96.56 97 LEU A C 1
ATOM 711 O O . LEU A 1 97 ? 3.906 -16.688 -12.242 1 96.56 97 LEU A O 1
ATOM 715 N N . ILE A 1 98 ? 2.912 -15.727 -14.078 1 95.62 98 ILE A N 1
ATOM 716 C CA . ILE A 1 98 ? 3.973 -16.141 -14.992 1 95.62 98 ILE A CA 1
ATOM 717 C C . ILE A 1 98 ? 4.707 -14.898 -15.516 1 95.62 98 ILE A C 1
ATOM 719 O O . ILE A 1 98 ? 4.086 -13.961 -16.016 1 95.62 98 ILE A O 1
ATOM 723 N N . PRO A 1 99 ? 5.977 -14.984 -15.266 1 94.38 99 PRO A N 1
ATOM 724 C CA . PRO A 1 99 ? 6.742 -13.852 -15.797 1 94.38 99 PRO A CA 1
ATOM 725 C C . PRO A 1 99 ? 6.77 -13.828 -17.328 1 94.38 99 PRO A C 1
ATOM 727 O O . PRO A 1 99 ? 6.266 -14.75 -17.969 1 94.38 99 PRO A O 1
ATOM 730 N N . TRP A 1 100 ? 7.254 -12.664 -17.797 1 86.38 100 TRP A N 1
ATOM 731 C CA . TRP A 1 100 ? 7.484 -12.586 -19.234 1 86.38 100 TRP A CA 1
ATOM 732 C C . TRP A 1 100 ? 8.508 -13.617 -19.672 1 86.38 100 TRP A C 1
ATOM 734 O O . TRP A 1 100 ? 9.477 -13.891 -18.953 1 86.38 100 TRP A O 1
ATOM 744 N N . PRO A 1 101 ? 8.094 -14.297 -20.781 1 74.94 101 PRO A N 1
ATOM 745 C CA . PRO A 1 101 ? 9.047 -15.297 -21.281 1 74.94 101 PRO A CA 1
ATOM 746 C C . PRO A 1 101 ? 10.43 -14.711 -21.531 1 74.94 101 PRO A C 1
ATOM 748 O O . PRO A 1 101 ? 10.555 -13.594 -22.031 1 74.94 101 PRO A O 1
ATOM 751 N N . VAL A 1 102 ? 11.32 -15.078 -20.703 1 56.81 102 VAL A N 1
ATOM 752 C CA . VAL A 1 102 ? 12.672 -14.711 -21.125 1 56.81 102 VAL A CA 1
ATOM 753 C C . VAL A 1 102 ? 13.031 -15.461 -22.406 1 56.81 102 VAL A C 1
ATOM 755 O O . VAL A 1 102 ? 12.844 -16.672 -22.5 1 56.81 102 VAL A O 1
ATOM 758 N N . LEU A 1 103 ? 12.859 -14.938 -23.547 1 45.28 103 LEU A N 1
ATOM 759 C CA . LEU A 1 103 ? 13.406 -15.539 -24.766 1 45.28 103 LEU A CA 1
ATOM 760 C C . LEU A 1 103 ? 14.891 -15.844 -24.594 1 45.28 103 LEU A C 1
ATOM 762 O O . LEU A 1 103 ? 15.594 -15.148 -23.859 1 45.28 103 LEU A O 1
ATOM 766 N N . MET B 1 1 ? 47.625 70.5 25.984 1 34.09 1 MET B N 1
ATOM 767 C CA . MET B 1 1 ? 46.531 70.438 25.031 1 34.09 1 MET B CA 1
ATOM 768 C C . MET B 1 1 ? 46.094 69 24.797 1 34.09 1 MET B C 1
ATOM 770 O O . MET B 1 1 ? 46.844 68.188 24.188 1 34.09 1 MET B O 1
ATOM 774 N N . SER B 1 2 ? 45.5 68.375 25.938 1 37.88 2 SER B N 1
ATOM 775 C CA . SER B 1 2 ? 45 67.062 26.297 1 37.88 2 SER B CA 1
ATOM 776 C C . SER B 1 2 ? 43.875 66.625 25.328 1 37.88 2 SER B C 1
ATOM 778 O O . SER B 1 2 ? 42.875 67.312 25.172 1 37.88 2 SER B O 1
ATOM 780 N N . GLY B 1 3 ? 44.312 66 24.203 1 33.66 3 GLY B N 1
ATOM 781 C CA . GLY B 1 3 ? 43.5 65.438 23.125 1 33.66 3 GLY B CA 1
ATOM 782 C C . GLY B 1 3 ? 42.5 64.438 23.625 1 33.66 3 GLY B C 1
ATOM 783 O O . GLY B 1 3 ? 42.844 63.5 24.375 1 33.66 3 GLY B O 1
ATOM 784 N N . THR B 1 4 ? 41.281 64.875 24 1 41.47 4 THR B N 1
ATOM 785 C CA . THR B 1 4 ? 40.125 64.062 24.469 1 41.47 4 THR B CA 1
ATOM 786 C C . THR B 1 4 ? 39.781 63 23.453 1 41.47 4 THR B C 1
ATOM 788 O O . THR B 1 4 ? 39.656 63.281 22.266 1 41.47 4 THR B O 1
ATOM 791 N N . PRO B 1 5 ? 40.156 61.688 23.734 1 44.88 5 PRO B N 1
ATOM 792 C CA . PRO B 1 5 ? 39.812 60.562 22.891 1 44.88 5 PRO B CA 1
ATOM 793 C C . PRO B 1 5 ? 38.312 60.469 22.609 1 44.88 5 PRO B C 1
ATOM 795 O O . PRO B 1 5 ? 37.5 60.812 23.469 1 44.88 5 PRO B O 1
ATOM 798 N N . GLY B 1 6 ? 37.844 60.781 21.375 1 38.53 6 GLY B N 1
ATOM 799 C CA . GLY B 1 6 ? 36.5 60.656 20.828 1 38.53 6 GLY B CA 1
ATOM 800 C C . GLY B 1 6 ? 35.906 59.281 21.016 1 38.53 6 GLY B C 1
ATOM 801 O O . GLY B 1 6 ? 36.594 58.281 20.844 1 38.53 6 GLY B O 1
ATOM 802 N N . THR B 1 7 ? 35 59.125 22.047 1 43.38 7 THR B N 1
ATOM 803 C CA . THR B 1 7 ? 34.219 57.969 22.375 1 43.38 7 THR B CA 1
ATOM 804 C C . THR B 1 7 ? 33.469 57.438 21.141 1 43.38 7 THR B C 1
ATOM 806 O O . THR B 1 7 ? 32.812 58.188 20.438 1 43.38 7 THR B O 1
ATOM 809 N N . SER B 1 8 ? 34.062 56.344 20.516 1 41.53 8 SER B N 1
ATOM 810 C CA . SER B 1 8 ? 33.5 55.562 19.438 1 41.53 8 SER B CA 1
ATOM 811 C C . SER B 1 8 ? 32.062 55.156 19.766 1 41.53 8 SER B C 1
ATOM 813 O O . SER B 1 8 ? 31.75 54.781 20.906 1 41.53 8 SER B O 1
ATOM 815 N N . GLY B 1 9 ? 31.031 55.719 19.047 1 41.78 9 GLY B N 1
ATOM 816 C CA . GLY B 1 9 ? 29.594 55.438 19.016 1 41.78 9 GLY B CA 1
ATOM 817 C C . GLY B 1 9 ? 29.281 53.969 18.781 1 41.78 9 GLY B C 1
ATOM 818 O O . GLY B 1 9 ? 29.859 53.344 17.891 1 41.78 9 GLY B O 1
ATOM 819 N N . SER B 1 10 ? 29.078 53.219 19.891 1 43.25 10 SER B N 1
ATOM 820 C CA . SER B 1 10 ? 28.594 51.844 19.828 1 43.25 10 SER B CA 1
ATOM 821 C C . SER B 1 10 ? 27.359 51.75 18.938 1 43.25 10 SER B C 1
ATOM 823 O O . SER B 1 10 ? 26.344 52.375 19.188 1 43.25 10 SER B O 1
ATOM 825 N N . GLY B 1 11 ? 27.562 51.656 17.625 1 38.09 11 GLY B N 1
ATOM 826 C CA . GLY B 1 11 ? 26.453 51.25 16.781 1 38.09 11 GLY B CA 1
ATOM 827 C C . GLY B 1 11 ? 25.719 50.031 17.312 1 38.09 11 GLY B C 1
ATOM 828 O O . GLY B 1 11 ? 26.297 48.969 17.5 1 38.09 11 GLY B O 1
ATOM 829 N N . GLY B 1 12 ? 24.828 50.25 18.266 1 38.88 12 GLY B N 1
ATOM 830 C CA . GLY B 1 12 ? 23.906 49.188 18.656 1 38.88 12 GLY B CA 1
ATOM 831 C C . GLY B 1 12 ? 23.344 48.438 17.484 1 38.88 12 GLY B C 1
ATOM 832 O O . GLY B 1 12 ? 22.828 49.031 16.531 1 38.88 12 GLY B O 1
ATOM 833 N N . SER B 1 13 ? 24.172 47.469 17.016 1 45.25 13 SER B N 1
ATOM 834 C CA . SER B 1 13 ? 23.531 46.5 16.125 1 45.25 13 SER B CA 1
ATOM 835 C C . SER B 1 13 ? 22.094 46.219 16.547 1 45.25 13 SER B C 1
ATOM 837 O O . SER B 1 13 ? 21.859 45.812 17.688 1 45.25 13 SER B O 1
ATOM 839 N N . GLY B 1 14 ? 21.156 46.969 15.984 1 41.91 14 GLY B N 1
ATOM 840 C CA . GLY B 1 14 ? 19.75 46.594 16.047 1 41.91 14 GLY B CA 1
ATOM 841 C C . GLY B 1 14 ? 19.516 45.125 15.82 1 41.91 14 GLY B C 1
ATOM 842 O O . GLY B 1 14 ? 19.766 44.625 14.719 1 41.91 14 GLY B O 1
ATOM 843 N N . GLN B 1 15 ? 20 44.281 16.672 1 44.41 15 GLN B N 1
ATOM 844 C CA . GLN B 1 15 ? 19.422 42.938 16.594 1 44.41 15 GLN B CA 1
ATOM 84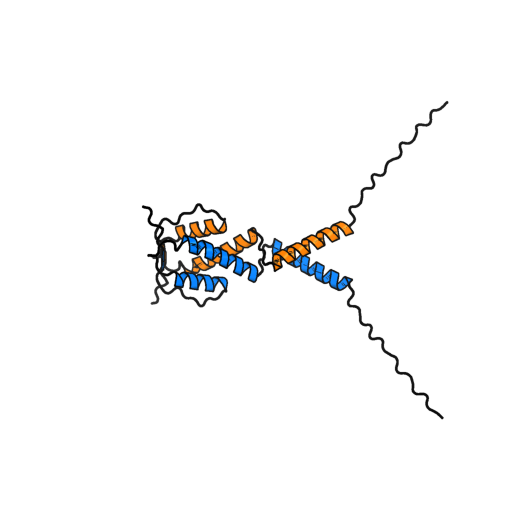5 C C . GLN B 1 15 ? 17.938 43 16.219 1 44.41 15 GLN B C 1
ATOM 847 O O . GLN B 1 15 ? 17.125 43.531 16.984 1 44.41 15 GLN B O 1
ATOM 852 N N . THR B 1 16 ? 17.609 43.312 15.008 1 47.38 16 THR B N 1
ATOM 853 C CA . THR B 1 16 ? 16.266 42.969 14.578 1 47.38 16 THR B CA 1
ATOM 854 C C . THR B 1 16 ? 15.773 41.719 15.258 1 47.38 16 THR B C 1
ATOM 856 O O . THR B 1 16 ? 16.328 40.625 15.031 1 47.38 16 THR B O 1
ATOM 859 N N . THR B 1 17 ? 15.453 41.688 16.531 1 44.25 17 THR B N 1
ATOM 860 C CA . THR B 1 17 ? 14.609 40.688 17.141 1 44.25 17 THR B CA 1
ATOM 861 C C . THR B 1 17 ? 13.641 40.094 16.125 1 44.25 17 THR B C 1
ATOM 863 O O . THR B 1 17 ? 12.742 40.781 15.641 1 44.25 17 THR B O 1
ATOM 866 N N . GLN B 1 18 ? 14.117 39.594 15.047 1 50.28 18 GLN B N 1
ATOM 867 C CA . GLN B 1 18 ? 13.172 38.688 14.398 1 50.28 18 GLN B CA 1
ATOM 868 C C . GLN B 1 18 ? 12.078 38.25 15.359 1 50.28 18 GLN B C 1
ATOM 870 O O . GLN B 1 18 ? 12.344 37.5 16.312 1 50.28 18 GLN B O 1
ATOM 875 N N . THR B 1 19 ? 11.125 39.156 15.844 1 56.31 19 THR B N 1
ATOM 876 C CA . THR B 1 19 ? 10.102 39.219 16.891 1 56.31 19 THR B CA 1
ATOM 877 C C . THR B 1 19 ? 9.25 37.938 16.875 1 56.31 19 THR B C 1
ATOM 879 O O . THR B 1 19 ? 9.133 37.281 15.844 1 56.31 19 THR B O 1
ATOM 882 N N . GLY B 1 20 ? 8.953 37.469 18.156 1 60.41 20 GLY B N 1
ATOM 883 C CA . GLY B 1 20 ? 8.023 36.438 18.562 1 60.41 20 GLY B CA 1
ATOM 884 C C . GLY B 1 20 ? 6.844 36.281 17.609 1 60.41 20 GLY B C 1
ATOM 885 O O . GLY B 1 20 ? 6.367 35.188 17.375 1 60.41 20 GLY B O 1
ATOM 886 N N . SER B 1 21 ? 6.527 37.438 17.016 1 66.88 21 SER B N 1
ATOM 887 C CA . SER B 1 21 ? 5.379 37.438 16.125 1 66.88 21 SER B CA 1
ATOM 888 C C . SER B 1 21 ? 5.73 36.812 14.773 1 66.88 21 SER B C 1
ATOM 890 O O . SER B 1 21 ? 4.934 36.062 14.203 1 66.88 21 SER B O 1
ATOM 892 N N . ASP B 1 22 ? 6.973 37.188 14.203 1 68.25 22 ASP B N 1
ATOM 893 C CA . ASP B 1 22 ? 7.363 36.625 12.914 1 68.25 22 ASP B CA 1
ATOM 894 C C . ASP B 1 22 ? 7.539 35.125 12.984 1 68.25 22 ASP B C 1
ATOM 896 O O . ASP B 1 22 ? 7.16 34.406 12.055 1 68.25 22 ASP B O 1
ATOM 900 N N . ASP B 1 23 ? 8.125 34.75 14.062 1 72.25 23 ASP B N 1
ATOM 901 C CA . ASP B 1 23 ? 8.312 33.344 14.289 1 72.25 23 ASP B CA 1
ATOM 902 C C . ASP B 1 23 ? 6.969 32.625 14.414 1 72.25 23 ASP B C 1
ATOM 904 O O . ASP B 1 23 ? 6.785 31.531 13.852 1 72.25 23 ASP B O 1
ATOM 908 N N . LEU B 1 24 ? 6.055 33.375 15.039 1 71.44 24 LEU B N 1
ATOM 909 C CA . LEU B 1 24 ? 4.73 32.781 15.18 1 71.44 24 LEU B CA 1
ATOM 910 C C . LEU B 1 24 ? 4.031 32.688 13.828 1 71.44 24 LEU B C 1
ATOM 912 O O . LEU B 1 24 ? 3.391 31.672 13.531 1 71.44 24 LEU B O 1
ATOM 916 N N . VAL B 1 25 ? 4.168 33.75 12.992 1 67.19 25 VAL B N 1
ATOM 917 C CA . VAL B 1 25 ? 3.555 33.75 11.672 1 67.19 25 VAL B CA 1
ATOM 918 C C . VAL B 1 25 ? 4.164 32.625 10.82 1 67.19 25 VAL B C 1
ATOM 920 O O . VAL B 1 25 ? 3.443 31.906 10.141 1 67.19 25 VAL B O 1
ATOM 923 N N . ALA B 1 26 ? 5.461 32.5 10.82 1 72.56 26 ALA B N 1
ATOM 924 C CA . ALA B 1 26 ? 6.137 31.453 10.062 1 72.56 26 ALA B CA 1
ATOM 925 C C . ALA B 1 26 ? 5.66 30.062 10.492 1 72.56 26 ALA B C 1
ATOM 927 O O . ALA B 1 26 ? 5.445 29.188 9.656 1 72.56 26 ALA B O 1
ATOM 928 N N . ARG B 1 27 ? 5.473 29.891 11.719 1 74.56 27 ARG B N 1
ATOM 929 C CA . ARG B 1 27 ? 5.008 28.609 12.258 1 74.56 27 ARG B CA 1
ATOM 930 C C . ARG B 1 27 ? 3.572 28.328 11.828 1 74.56 27 ARG B C 1
ATOM 932 O O . ARG B 1 27 ? 3.234 27.188 11.477 1 74.56 27 ARG B O 1
ATOM 939 N N . VAL B 1 28 ? 2.773 29.391 11.82 1 71.62 28 VAL B N 1
ATOM 940 C CA . VAL B 1 28 ? 1.38 29.234 11.414 1 71.62 28 VAL B CA 1
ATOM 941 C C . VAL B 1 28 ? 1.309 28.922 9.922 1 71.62 28 VAL B C 1
ATOM 943 O O . VAL B 1 28 ? 0.543 28.047 9.508 1 71.62 28 VAL B O 1
ATOM 946 N N . VAL B 1 29 ? 2.102 29.547 9.086 1 68.69 29 VAL B N 1
ATOM 947 C CA . VAL B 1 29 ? 2.139 29.297 7.656 1 68.69 29 VAL B CA 1
ATOM 948 C C . VAL B 1 29 ? 2.559 27.844 7.402 1 68.69 29 VAL B C 1
ATOM 950 O O . VAL B 1 29 ? 1.95 27.156 6.586 1 68.69 29 VAL B O 1
ATOM 953 N N . ALA B 1 30 ? 3.512 27.406 8.109 1 71.69 30 ALA B N 1
ATOM 954 C CA . ALA B 1 30 ? 3.992 26.031 7.969 1 71.69 30 ALA B CA 1
ATOM 955 C C . ALA B 1 30 ? 2.904 25.031 8.328 1 71.69 30 ALA B C 1
ATOM 957 O O . ALA B 1 30 ? 2.764 23.984 7.676 1 71.69 30 ALA B O 1
ATOM 958 N N . LEU B 1 31 ? 2.156 25.344 9.305 1 73.12 31 LEU B N 1
ATOM 959 C CA . LEU B 1 31 ? 1.079 24.469 9.734 1 73.12 31 LEU B CA 1
ATOM 960 C C . LEU B 1 31 ? -0.053 24.453 8.711 1 73.12 31 LEU B C 1
ATOM 962 O O . LEU B 1 31 ? -0.645 23.391 8.453 1 73.12 31 LEU B O 1
ATOM 966 N N . VAL B 1 32 ? -0.361 25.562 8.172 1 71.88 32 VAL B N 1
ATOM 967 C CA . VAL B 1 32 ? -1.396 25.641 7.145 1 71.88 32 VAL B CA 1
ATOM 968 C C . VAL B 1 32 ? -0.967 24.859 5.91 1 71.88 32 VAL B C 1
ATOM 970 O O . VAL B 1 32 ? -1.774 24.141 5.309 1 71.88 32 VAL B O 1
ATOM 973 N N . GLU B 1 33 ? 0.253 24.938 5.527 1 71.56 33 GLU B N 1
ATOM 974 C CA . GLU B 1 33 ? 0.762 24.156 4.398 1 71.56 33 GLU B CA 1
ATOM 975 C C . GLU B 1 33 ? 0.695 22.656 4.68 1 71.56 33 GLU B C 1
ATOM 977 O O . GLU B 1 33 ? 0.372 21.875 3.791 1 71.56 33 GLU B O 1
ATOM 982 N N . LEU B 1 34 ? 1.017 22.344 5.855 1 69.38 34 LEU B N 1
ATOM 983 C CA . LEU B 1 34 ? 0.93 20.938 6.27 1 69.38 34 LEU B CA 1
ATOM 984 C C . LEU B 1 34 ? -0.5 20.422 6.148 1 69.38 34 LEU B C 1
ATOM 986 O O . LEU B 1 34 ? -0.724 19.312 5.688 1 69.38 34 LEU B O 1
ATOM 990 N N . LYS B 1 35 ? -1.404 21.219 6.617 1 68.31 35 LYS B N 1
ATOM 991 C CA . LYS B 1 35 ? -2.812 20.859 6.492 1 68.31 35 LYS B CA 1
ATOM 992 C C . LYS B 1 35 ? -3.209 20.688 5.031 1 68.31 35 LYS B C 1
ATOM 994 O O . LYS B 1 35 ? -3.938 19.75 4.684 1 68.31 35 LYS B O 1
ATOM 999 N N . ARG B 1 36 ? -2.859 21.594 4.266 1 66.94 36 ARG B N 1
ATOM 1000 C CA . ARG B 1 36 ? -3.152 21.5 2.838 1 66.94 36 ARG B CA 1
ATOM 1001 C C . ARG B 1 36 ? -2.627 20.188 2.264 1 66.94 36 ARG B C 1
ATOM 1003 O O . ARG B 1 36 ? -3.344 19.484 1.55 1 66.94 36 ARG B O 1
ATOM 1010 N N . ARG B 1 37 ? -1.419 19.906 2.609 1 68 37 ARG B N 1
ATOM 1011 C CA . ARG B 1 37 ? -0.791 18.688 2.109 1 68 37 ARG B CA 1
ATOM 1012 C C . ARG B 1 37 ? -1.517 17.438 2.621 1 68 37 ARG B C 1
ATOM 1014 O O . ARG B 1 37 ? -1.692 16.469 1.883 1 68 37 ARG B O 1
ATOM 1021 N N . PHE B 1 38 ? -1.891 17.594 3.84 1 62.97 38 PHE B N 1
ATOM 1022 C CA . PHE B 1 38 ? -2.652 16.516 4.449 1 62.97 38 PHE B CA 1
ATOM 1023 C C . PHE B 1 38 ? -3.998 16.344 3.754 1 62.97 38 PHE B C 1
ATOM 1025 O O . PHE B 1 38 ? -4.422 15.211 3.484 1 62.97 38 PHE B O 1
ATOM 1032 N N . ASN B 1 39 ? -4.621 17.531 3.625 1 63.62 39 ASN B N 1
ATOM 1033 C CA . ASN B 1 39 ? -5.934 17.5 2.98 1 63.62 39 ASN B CA 1
ATOM 1034 C C . ASN B 1 39 ? -5.832 17.047 1.526 1 63.62 39 ASN B C 1
ATOM 1036 O O . ASN B 1 39 ? -6.758 16.438 0.996 1 63.62 39 ASN B O 1
ATOM 1040 N N . GLU B 1 40 ? -4.809 17.469 1.038 1 61.25 40 GLU B N 1
ATOM 1041 C CA . GLU B 1 40 ? -4.629 17.094 -0.361 1 61.25 40 GLU B CA 1
ATOM 1042 C C . GLU B 1 40 ? -4.141 15.648 -0.489 1 61.25 40 GLU B C 1
ATOM 1044 O O . GLU B 1 40 ? -3.857 15.18 -1.593 1 61.25 40 GLU B O 1
ATOM 1049 N N . LYS B 1 41 ? -4.34 15.055 0.687 1 63.66 41 LYS B N 1
ATOM 1050 C CA . LYS B 1 41 ? -4.07 13.625 0.75 1 63.66 41 LYS B CA 1
ATOM 1051 C C . LYS B 1 41 ? -2.629 13.312 0.36 1 63.66 41 LYS B C 1
ATOM 1053 O O . LYS B 1 41 ? -2.354 12.281 -0.258 1 63.66 41 LYS B O 1
ATOM 1058 N N . GLU B 1 42 ? -1.864 14.523 0.603 1 61.84 42 GLU B N 1
ATOM 1059 C CA . GLU B 1 42 ? -0.458 14.281 0.291 1 61.84 42 GLU B CA 1
ATOM 1060 C C . GLU B 1 42 ? 0.241 13.539 1.422 1 61.84 42 GLU B C 1
ATOM 1062 O O . GLU B 1 42 ? 0.061 13.867 2.596 1 61.84 42 GLU B O 1
ATOM 1067 N N . LEU B 1 43 ? 0.554 12.328 1.242 1 65.75 43 LEU B N 1
ATOM 1068 C CA . LEU B 1 43 ? 1.374 11.555 2.166 1 65.75 43 LEU B CA 1
ATOM 1069 C C . LEU B 1 43 ? 2.842 11.953 2.057 1 65.75 43 LEU B C 1
ATOM 1071 O O . LEU B 1 43 ? 3.311 12.32 0.976 1 65.75 43 LEU B O 1
ATOM 1075 N N . THR B 1 44 ? 3.363 12.188 3.273 1 72.94 44 THR B N 1
ATOM 1076 C CA . THR B 1 44 ? 4.82 12.242 3.193 1 72.94 44 THR B CA 1
ATOM 1077 C C . THR B 1 44 ? 5.371 10.961 2.566 1 72.94 44 THR B C 1
ATOM 1079 O O . THR B 1 44 ? 4.73 9.914 2.617 1 72.94 44 THR B O 1
ATOM 1082 N N . PRO B 1 45 ? 6.531 11.117 1.905 1 77.44 45 PRO B N 1
ATOM 1083 C CA . PRO B 1 45 ? 7.137 9.906 1.332 1 77.44 45 PRO B CA 1
ATOM 1084 C C . PRO B 1 45 ? 7.309 8.789 2.357 1 77.44 45 PRO B C 1
ATOM 1086 O O . PRO B 1 45 ? 7.066 7.621 2.047 1 77.44 45 PRO B O 1
ATOM 1089 N N . MET B 1 46 ? 7.703 9.148 3.533 1 81.31 46 MET B N 1
ATOM 1090 C CA . MET B 1 46 ? 7.855 8.133 4.57 1 81.31 46 MET B CA 1
ATOM 1091 C C . MET B 1 46 ? 6.504 7.559 4.969 1 81.31 46 MET B C 1
ATOM 1093 O O . MET B 1 46 ? 6.375 6.348 5.18 1 81.31 46 MET B O 1
ATOM 1097 N N . GLY B 1 47 ? 5.551 8.391 5.102 1 81.38 47 GLY B N 1
ATOM 1098 C CA . GLY B 1 47 ? 4.207 7.914 5.391 1 81.38 47 GLY B CA 1
ATOM 1099 C C . GLY B 1 47 ? 3.678 6.949 4.344 1 81.38 47 GLY B C 1
ATOM 1100 O O . GLY B 1 47 ? 3.041 5.949 4.684 1 81.38 47 GLY B O 1
ATOM 1101 N N . GLU B 1 48 ? 3.959 7.246 3.152 1 85.94 48 GLU B N 1
ATOM 1102 C CA . GLU B 1 48 ? 3.553 6.375 2.055 1 85.94 48 GLU B CA 1
ATOM 1103 C C . GLU B 1 48 ? 4.234 5.012 2.152 1 85.94 48 GLU B C 1
ATOM 1105 O O . GLU B 1 48 ? 3.59 3.975 1.985 1 85.94 48 GLU B O 1
ATOM 1110 N N . ARG B 1 49 ? 5.484 5.008 2.439 1 88.81 49 ARG B N 1
ATOM 1111 C CA . ARG B 1 49 ? 6.219 3.752 2.559 1 88.81 49 ARG B CA 1
ATOM 1112 C C . ARG B 1 49 ? 5.676 2.904 3.703 1 88.81 49 ARG B C 1
ATOM 1114 O O . ARG B 1 49 ? 5.539 1.687 3.57 1 88.81 49 ARG B O 1
ATOM 1121 N N . ILE B 1 50 ? 5.395 3.561 4.727 1 88.44 50 ILE B N 1
ATOM 1122 C CA . ILE B 1 50 ? 4.855 2.852 5.883 1 88.44 50 ILE B CA 1
ATOM 1123 C C . ILE B 1 50 ? 3.492 2.26 5.539 1 88.44 50 ILE B C 1
ATOM 1125 O O . ILE B 1 50 ? 3.209 1.104 5.863 1 88.44 50 ILE B O 1
ATOM 1129 N N . ALA B 1 51 ? 2.684 3.033 4.926 1 88.19 51 ALA B N 1
ATOM 1130 C CA . ALA B 1 51 ? 1.365 2.551 4.52 1 88.19 51 ALA B CA 1
ATOM 1131 C C . ALA B 1 51 ? 1.483 1.361 3.572 1 88.19 51 ALA B C 1
ATOM 1133 O O . ALA B 1 51 ? 0.788 0.357 3.738 1 88.19 51 ALA B O 1
ATOM 1134 N N . ASN B 1 52 ? 2.355 1.479 2.635 1 93.56 52 ASN B N 1
ATOM 1135 C CA . ASN B 1 52 ? 2.555 0.41 1.662 1 93.56 52 ASN B CA 1
ATOM 1136 C C . ASN B 1 52 ? 3.084 -0.858 2.324 1 93.56 52 ASN B C 1
ATOM 1138 O O . ASN B 1 52 ? 2.682 -1.966 1.966 1 93.56 52 ASN B O 1
ATOM 1142 N N . ALA B 1 53 ? 3.936 -0.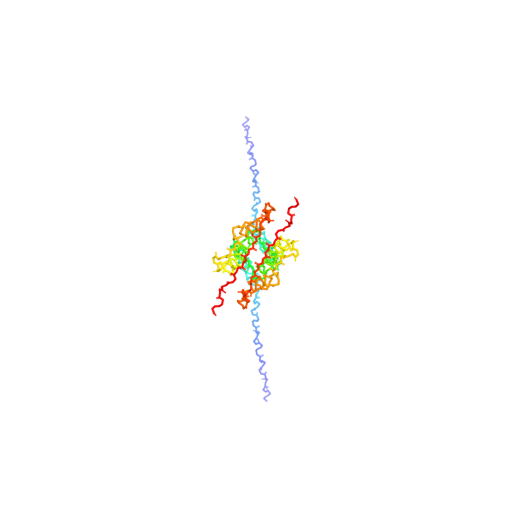722 3.275 1 94.81 53 ALA B N 1
ATOM 1143 C CA . ALA B 1 53 ? 4.469 -1.87 4.004 1 94.81 53 ALA B CA 1
ATOM 1144 C C . ALA B 1 53 ? 3.367 -2.578 4.789 1 94.81 53 ALA B C 1
ATOM 1146 O O . ALA B 1 53 ? 3.297 -3.809 4.805 1 94.81 53 ALA B O 1
ATOM 1147 N N . ARG B 1 54 ? 2.541 -1.827 5.398 1 92.5 54 ARG B N 1
ATOM 1148 C CA . ARG B 1 54 ? 1.428 -2.396 6.148 1 92.5 54 ARG B CA 1
ATOM 1149 C C . ARG B 1 54 ? 0.451 -3.113 5.223 1 92.5 54 ARG B C 1
ATOM 1151 O O . ARG B 1 54 ? -0.039 -4.195 5.551 1 92.5 54 ARG B O 1
ATOM 1158 N N . PHE B 1 55 ? 0.231 -2.527 4.098 1 94.25 55 PHE B N 1
ATOM 1159 C CA . PHE B 1 55 ? -0.608 -3.154 3.082 1 94.25 55 PHE B CA 1
ATOM 1160 C C . PHE B 1 55 ? -0.042 -4.508 2.672 1 94.25 55 PHE B C 1
ATOM 1162 O O . PHE B 1 55 ? -0.77 -5.504 2.623 1 94.25 55 PHE B O 1
ATOM 1169 N N . TRP B 1 56 ? 1.172 -4.527 2.441 1 96.5 56 TRP B N 1
ATOM 1170 C CA . TRP B 1 56 ? 1.783 -5.773 1.985 1 96.5 56 TRP B CA 1
ATOM 1171 C C . TRP B 1 56 ? 1.771 -6.82 3.092 1 96.5 56 TRP B C 1
ATOM 1173 O O . TRP B 1 56 ? 1.543 -8.008 2.83 1 96.5 56 TRP B O 1
ATOM 1183 N N . GLU B 1 57 ? 2.002 -6.395 4.285 1 95.19 57 GLU B N 1
ATOM 1184 C CA . GLU B 1 57 ? 1.945 -7.332 5.402 1 95.19 57 GLU B CA 1
ATOM 1185 C C . GLU B 1 57 ? 0.583 -8.016 5.477 1 95.19 57 GLU B C 1
ATOM 1187 O O . GLU B 1 57 ? 0.503 -9.234 5.672 1 95.19 57 GLU B O 1
ATOM 1192 N N . LYS B 1 58 ? -0.422 -7.266 5.246 1 93.75 58 LYS B N 1
ATOM 1193 C CA . LYS B 1 58 ? -1.769 -7.828 5.266 1 93.75 58 LYS B CA 1
ATOM 1194 C C . LYS B 1 58 ? -1.988 -8.766 4.086 1 93.75 58 LYS B C 1
ATOM 1196 O O . LYS B 1 58 ? -2.486 -9.883 4.254 1 93.75 58 LYS B O 1
ATOM 1201 N N . MET B 1 59 ? -1.586 -8.297 2.91 1 95.81 59 MET B N 1
ATOM 1202 C CA . MET B 1 59 ? -1.712 -9.125 1.715 1 95.81 59 MET B CA 1
ATOM 1203 C C . MET B 1 59 ? -0.955 -10.438 1.882 1 95.81 59 MET B C 1
ATOM 1205 O O . MET B 1 59 ? -1.477 -11.508 1.558 1 95.81 59 MET B O 1
ATOM 1209 N N . ARG B 1 60 ? 0.239 -10.344 2.375 1 94.88 60 ARG B N 1
ATOM 1210 C CA . ARG B 1 60 ? 1.092 -11.516 2.576 1 94.88 60 ARG B CA 1
ATOM 1211 C C . ARG B 1 60 ? 0.419 -12.531 3.492 1 94.88 60 ARG B C 1
ATOM 1213 O O . ARG B 1 60 ? 0.476 -13.734 3.238 1 94.88 60 ARG B O 1
ATOM 1220 N N . GLY B 1 61 ? -0.211 -12.047 4.516 1 92 61 GLY B N 1
ATOM 1221 C CA . GLY B 1 61 ? -0.917 -12.898 5.457 1 92 61 GLY B CA 1
ATOM 1222 C C . GLY B 1 61 ? -2.078 -13.648 4.828 1 92 61 GLY B C 1
ATOM 1223 O O . GLY B 1 61 ? -2.414 -14.75 5.254 1 92 61 GLY B O 1
ATOM 1224 N N . ILE B 1 62 ? -2.639 -13.117 3.816 1 93.06 62 ILE B N 1
ATOM 1225 C CA . ILE B 1 62 ? -3.766 -13.727 3.123 1 93.06 62 ILE B CA 1
ATOM 1226 C C . ILE B 1 62 ? -3.256 -14.711 2.076 1 93.06 62 ILE B C 1
ATOM 1228 O O . ILE B 1 62 ? -3.811 -15.805 1.919 1 93.06 62 ILE B O 1
ATOM 1232 N N . LEU B 1 63 ? -2.15 -14.383 1.419 1 94.44 63 LEU B N 1
ATOM 1233 C CA . LEU B 1 63 ? -1.726 -15.086 0.215 1 94.44 63 LEU B CA 1
ATOM 1234 C C . LEU B 1 63 ? -0.897 -16.312 0.57 1 94.44 63 LEU B C 1
ATOM 1236 O O . LEU B 1 63 ? -0.872 -17.297 -0.184 1 94.44 63 LEU B O 1
ATOM 1240 N N . PHE B 1 64 ? -0.246 -16.281 1.663 1 93.12 64 PHE B N 1
ATOM 1241 C CA . PHE B 1 64 ? 0.687 -17.359 1.959 1 93.12 64 PHE B CA 1
ATOM 1242 C C . PHE B 1 64 ? 0.228 -18.156 3.178 1 93.12 64 PHE B C 1
ATOM 1244 O O . PHE B 1 64 ? 1.011 -18.391 4.102 1 93.12 64 PHE B O 1
ATOM 1251 N N . VAL B 1 65 ? -0.953 -18.641 3.049 1 90.56 65 VAL B N 1
ATOM 1252 C CA . VAL B 1 65 ? -1.555 -19.406 4.125 1 90.56 65 VAL B CA 1
ATOM 1253 C C . VAL B 1 65 ? -1.266 -20.891 3.914 1 90.56 65 VAL B C 1
ATOM 1255 O O . VAL B 1 65 ? -1.317 -21.688 4.859 1 90.56 65 VAL B O 1
ATOM 1258 N N . ASN B 1 66 ? -1.06 -21.297 2.666 1 94.06 66 ASN B N 1
ATOM 1259 C CA . ASN B 1 66 ? -0.77 -22.688 2.293 1 94.06 66 ASN B CA 1
ATOM 1260 C C . ASN B 1 66 ? 0.713 -22.891 1.993 1 94.06 66 ASN B C 1
ATOM 1262 O O . ASN B 1 66 ? 1.259 -22.25 1.088 1 94.06 66 ASN B O 1
ATOM 1266 N N . GLY B 1 67 ? 1.405 -23.734 2.752 1 92.31 67 GLY B N 1
ATOM 1267 C CA . GLY B 1 67 ? 2.834 -23.969 2.637 1 92.31 67 GLY B CA 1
ATOM 1268 C C . GLY B 1 67 ? 3.234 -24.562 1.298 1 92.31 67 GLY B C 1
ATOM 1269 O O . GLY B 1 67 ? 4.418 -24.594 0.951 1 92.31 67 GLY B O 1
ATOM 1270 N N . ALA B 1 68 ? 2.23 -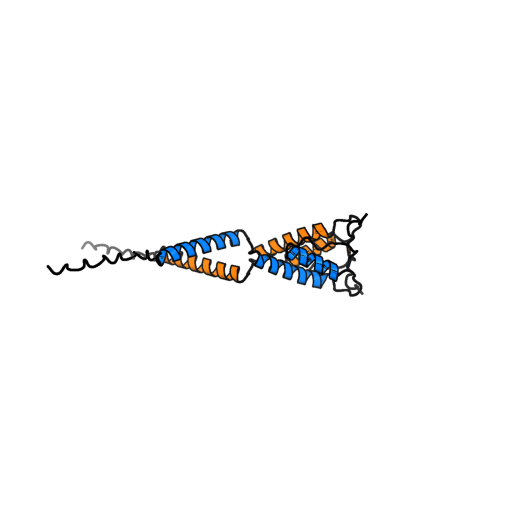25.031 0.51 1 94.38 68 ALA B N 1
ATOM 1271 C CA . ALA B 1 68 ? 2.521 -25.594 -0.808 1 94.38 68 ALA B CA 1
ATOM 1272 C C . ALA B 1 68 ? 2.676 -24.484 -1.849 1 94.38 68 ALA B C 1
ATOM 1274 O O . ALA B 1 68 ? 3.102 -24.75 -2.979 1 94.38 68 ALA B O 1
ATOM 1275 N N . SER B 1 69 ? 2.33 -23.312 -1.436 1 95.69 69 SER B N 1
ATOM 1276 C CA . SER B 1 69 ? 2.539 -22.203 -2.344 1 95.69 69 SER B CA 1
ATOM 1277 C C . SER B 1 69 ? 4.02 -22 -2.648 1 95.69 69 SER B C 1
ATOM 1279 O O . SER B 1 69 ? 4.879 -22.312 -1.82 1 95.69 69 SER B O 1
ATOM 1281 N N . VAL B 1 70 ? 4.277 -21.438 -3.873 1 96.31 70 VAL B N 1
ATOM 1282 C CA . VAL B 1 70 ? 5.645 -21.219 -4.332 1 96.31 70 VAL B CA 1
ATOM 1283 C C . VAL B 1 70 ? 5.82 -19.75 -4.75 1 96.31 70 VAL B C 1
ATOM 1285 O O . VAL B 1 70 ? 4.934 -19.172 -5.371 1 96.31 70 VAL B O 1
ATOM 1288 N N . GLY B 1 71 ? 7.035 -19.156 -4.301 1 96.19 71 GLY B N 1
ATOM 1289 C CA . GLY B 1 71 ? 7.387 -17.844 -4.832 1 96.19 71 GLY B CA 1
ATOM 1290 C C . GLY B 1 71 ? 7.211 -16.719 -3.82 1 96.19 71 GLY B C 1
ATOM 1291 O O . GLY B 1 71 ? 7.199 -15.547 -4.188 1 96.19 71 GLY B O 1
ATOM 1292 N N . ALA B 1 72 ? 7.086 -17.078 -2.557 1 94.06 72 ALA B N 1
ATOM 1293 C CA . ALA B 1 72 ? 6.883 -16.094 -1.51 1 94.06 72 ALA B CA 1
ATOM 1294 C C . ALA B 1 72 ? 8.031 -15.086 -1.472 1 94.06 72 ALA B C 1
ATOM 1296 O O . ALA B 1 72 ? 7.812 -13.875 -1.401 1 94.06 72 ALA B O 1
ATOM 1297 N N . ALA B 1 73 ? 9.203 -15.594 -1.564 1 94 73 ALA B N 1
ATOM 1298 C CA . ALA B 1 73 ? 10.375 -14.734 -1.495 1 94 73 ALA B CA 1
ATOM 1299 C C . ALA B 1 73 ? 10.406 -13.758 -2.668 1 94 73 ALA B C 1
ATOM 1301 O O . ALA B 1 73 ? 10.75 -12.586 -2.498 1 94 73 ALA B O 1
ATOM 1302 N N . GLN B 1 74 ? 10.117 -14.258 -3.775 1 94.5 74 GLN B N 1
ATOM 1303 C CA . GLN B 1 74 ? 10.125 -13.391 -4.949 1 94.5 74 GLN B CA 1
ATOM 1304 C C . GLN B 1 74 ? 9.055 -12.312 -4.832 1 94.5 74 GLN B C 1
ATOM 1306 O O . GLN B 1 74 ? 9.312 -11.141 -5.129 1 94.5 74 GLN B O 1
ATOM 1311 N N . LEU B 1 75 ? 7.84 -12.719 -4.422 1 95.75 75 LEU B N 1
ATOM 1312 C CA . LEU B 1 75 ? 6.766 -11.742 -4.273 1 95.75 75 LEU B CA 1
ATOM 1313 C C . LEU B 1 75 ? 7.113 -10.703 -3.215 1 95.75 75 LEU B C 1
ATOM 1315 O O . LEU B 1 75 ? 6.828 -9.516 -3.387 1 95.75 75 LEU B O 1
ATOM 1319 N N . ASP B 1 76 ? 7.785 -11.102 -2.174 1 94.5 76 ASP B N 1
ATOM 1320 C CA . ASP B 1 76 ? 8.266 -10.172 -1.159 1 94.5 76 ASP B CA 1
ATOM 1321 C C . ASP B 1 76 ? 9.289 -9.203 -1.746 1 94.5 76 ASP B C 1
ATOM 1323 O O . ASP B 1 76 ? 9.281 -8.008 -1.428 1 94.5 76 ASP B O 1
ATOM 1327 N N . GLY B 1 77 ? 10.234 -9.766 -2.518 1 94.38 77 GLY B N 1
ATOM 1328 C CA . GLY B 1 77 ? 11.227 -8.922 -3.164 1 94.38 77 GLY B CA 1
ATOM 1329 C C . GLY B 1 77 ? 10.617 -7.875 -4.07 1 94.38 77 GLY B C 1
ATOM 1330 O O . GLY B 1 77 ? 11.016 -6.707 -4.039 1 94.38 77 GLY B O 1
ATOM 1331 N N . LEU B 1 78 ? 9.641 -8.258 -4.816 1 94.88 78 LEU B N 1
ATOM 1332 C CA . LEU B 1 78 ? 8.961 -7.332 -5.711 1 94.88 78 LEU B CA 1
ATOM 1333 C C . LEU B 1 78 ? 8.234 -6.25 -4.922 1 94.88 78 LEU B C 1
ATOM 1335 O O . LEU B 1 78 ? 8.305 -5.066 -5.27 1 94.88 78 LEU B O 1
ATOM 1339 N N . ALA B 1 79 ? 7.492 -6.66 -3.879 1 95.56 79 ALA B N 1
ATOM 1340 C CA . ALA B 1 79 ? 6.809 -5.688 -3.031 1 95.56 79 ALA B CA 1
ATOM 1341 C C . ALA B 1 79 ? 7.793 -4.688 -2.436 1 95.56 79 ALA B C 1
ATOM 1343 O O . ALA B 1 79 ? 7.547 -3.479 -2.451 1 95.56 79 ALA B O 1
ATOM 1344 N N . THR B 1 80 ? 8.914 -5.156 -2.004 1 94.75 80 THR B N 1
ATOM 1345 C CA . THR B 1 80 ? 9.938 -4.301 -1.418 1 94.75 80 THR B CA 1
ATOM 1346 C C . THR B 1 80 ? 10.469 -3.311 -2.449 1 94.75 80 THR B C 1
ATOM 1348 O O . THR B 1 80 ? 10.656 -2.131 -2.145 1 94.75 80 THR B O 1
ATOM 1351 N N . ALA B 1 81 ? 10.688 -3.801 -3.592 1 94.69 81 ALA B N 1
ATOM 1352 C CA . ALA B 1 81 ? 11.172 -2.939 -4.668 1 94.69 81 ALA B CA 1
ATOM 1353 C C . ALA B 1 81 ? 10.18 -1.812 -4.957 1 94.69 81 ALA B C 1
ATOM 1355 O O . ALA B 1 81 ? 10.578 -0.656 -5.117 1 94.69 81 ALA B O 1
ATOM 1356 N N . VAL B 1 82 ? 8.914 -2.137 -5.012 1 94.31 82 VAL B N 1
ATOM 1357 C CA . VAL B 1 82 ? 7.879 -1.146 -5.289 1 94.31 82 VAL B CA 1
ATOM 1358 C C . VAL B 1 82 ? 7.797 -0.145 -4.141 1 94.31 82 VAL B C 1
ATOM 1360 O O . VAL B 1 82 ? 7.691 1.062 -4.363 1 94.31 82 VAL B O 1
ATOM 1363 N N . ILE B 1 83 ? 7.863 -0.586 -2.91 1 92.88 83 ILE B N 1
ATOM 1364 C CA . ILE B 1 83 ? 7.785 0.258 -1.723 1 92.88 83 ILE B CA 1
ATOM 1365 C C . ILE B 1 83 ? 8.93 1.266 -1.727 1 92.88 83 ILE B C 1
ATOM 1367 O O . ILE B 1 83 ? 8.75 2.42 -1.332 1 92.88 83 ILE B O 1
ATOM 1371 N N . HIS B 1 84 ? 10.008 0.797 -2.283 1 90.06 84 HIS B N 1
ATOM 1372 C CA . HIS B 1 84 ? 11.195 1.642 -2.23 1 90.06 84 HIS B CA 1
ATOM 1373 C C . HIS B 1 84 ? 11.469 2.291 -3.584 1 90.06 84 HIS B C 1
ATOM 1375 O O . HIS B 1 84 ? 12.508 2.934 -3.77 1 90.06 84 HIS B O 1
ATOM 1381 N N . ASP B 1 85 ? 10.531 2.082 -4.426 1 87.25 85 ASP B N 1
ATOM 1382 C CA . ASP B 1 85 ? 10.664 2.631 -5.773 1 87.25 85 ASP B CA 1
ATOM 1383 C C . ASP B 1 85 ? 11.984 2.205 -6.41 1 87.25 85 ASP B C 1
ATOM 1385 O O . ASP B 1 85 ? 12.711 3.033 -6.957 1 87.25 85 ASP B O 1
ATOM 1389 N N . ASN B 1 86 ? 12.195 0.922 -6.125 1 82.25 86 ASN B N 1
ATOM 1390 C CA . ASN B 1 86 ? 13.391 0.325 -6.715 1 82.25 86 ASN B CA 1
ATOM 1391 C C . ASN B 1 86 ? 13.039 -0.598 -7.879 1 82.25 86 ASN B C 1
ATOM 1393 O O . ASN B 1 86 ? 12.484 -1.68 -7.672 1 82.25 86 ASN B O 1
ATOM 1397 N N . PRO B 1 87 ? 13.344 -0.329 -9.039 1 66.81 87 PRO B N 1
ATOM 1398 C CA . PRO B 1 87 ? 12.93 -1.094 -10.219 1 66.81 87 PRO B CA 1
ATOM 1399 C C . PRO B 1 87 ? 13.703 -2.4 -10.375 1 66.81 87 PRO B C 1
ATOM 1401 O O . PRO B 1 87 ? 13.352 -3.23 -11.219 1 66.81 87 PRO B O 1
ATOM 1404 N N . ASP B 1 88 ? 14.562 -2.658 -9.523 1 66.25 88 ASP B N 1
ATOM 1405 C CA . ASP B 1 88 ? 15.539 -3.682 -9.883 1 66.25 88 ASP B CA 1
ATOM 1406 C C . ASP B 1 88 ? 15.023 -5.078 -9.539 1 66.25 88 ASP B C 1
ATOM 1408 O O . ASP B 1 88 ? 15.648 -6.078 -9.891 1 66.25 88 ASP B O 1
ATOM 1412 N N . ASP B 1 89 ? 13.945 -5.164 -8.961 1 68.88 89 ASP B N 1
ATOM 1413 C CA . ASP B 1 89 ? 13.562 -6.551 -8.719 1 68.88 89 ASP B CA 1
ATOM 1414 C C . ASP B 1 89 ? 12.711 -7.098 -9.859 1 68.88 89 ASP B C 1
ATOM 1416 O O . ASP B 1 89 ? 11.719 -6.48 -10.258 1 68.88 89 ASP B O 1
ATOM 1420 N N . ALA B 1 90 ? 13.336 -8.242 -10.445 1 78.5 90 ALA B N 1
ATOM 1421 C CA . ALA B 1 90 ? 12.695 -8.797 -11.633 1 78.5 90 ALA B CA 1
ATOM 1422 C C . ALA B 1 90 ? 11.773 -9.953 -11.273 1 78.5 90 ALA B C 1
ATOM 1424 O O . ALA B 1 90 ? 12.062 -10.727 -10.352 1 78.5 90 ALA B O 1
ATOM 1425 N N . PHE B 1 91 ? 10.633 -9.852 -11.797 1 90.88 91 PHE B N 1
ATOM 1426 C CA . PHE B 1 91 ? 9.742 -11.008 -11.836 1 90.88 91 PHE B CA 1
ATOM 1427 C C . PHE B 1 91 ? 10.234 -12.031 -12.859 1 90.88 91 PHE B C 1
ATOM 1429 O O . PHE B 1 91 ? 10.039 -11.859 -14.062 1 90.88 91 PHE B O 1
ATOM 1436 N N . ASP B 1 92 ? 10.898 -13.109 -12.258 1 91.12 92 ASP B N 1
ATOM 1437 C CA . ASP B 1 92 ? 11.602 -13.953 -13.211 1 91.12 92 ASP B CA 1
ATOM 1438 C C . ASP B 1 92 ? 11.227 -15.422 -13.016 1 91.12 92 ASP B C 1
ATOM 1440 O O . ASP B 1 92 ? 11.703 -16.297 -13.758 1 91.12 92 ASP B O 1
ATOM 1444 N N . SER B 1 93 ? 10.453 -15.688 -12.055 1 93.31 93 SER B N 1
ATOM 1445 C CA . SER B 1 93 ? 10.023 -17.062 -11.828 1 93.31 93 SER B CA 1
ATOM 1446 C C . SER B 1 93 ? 8.523 -17.141 -11.562 1 93.31 93 SER B C 1
ATOM 1448 O O . SER B 1 93 ? 7.918 -16.172 -11.109 1 93.31 93 SER B O 1
ATOM 1450 N N . VAL B 1 94 ? 8.016 -18.359 -11.867 1 95.19 94 VAL B N 1
ATOM 1451 C CA . VAL B 1 94 ? 6.586 -18.594 -11.672 1 95.19 94 VAL B CA 1
ATOM 1452 C C . VAL B 1 94 ? 6.25 -18.531 -10.18 1 95.19 94 VAL B C 1
ATOM 1454 O O . VAL B 1 94 ? 6.992 -19.078 -9.352 1 95.19 94 VAL B O 1
ATOM 1457 N N . ILE B 1 95 ? 5.137 -17.891 -9.844 1 96.38 95 ILE B N 1
ATOM 1458 C CA . ILE B 1 95 ? 4.578 -17.844 -8.5 1 96.38 95 ILE B CA 1
ATOM 1459 C C . ILE B 1 95 ? 3.219 -18.547 -8.484 1 96.38 95 ILE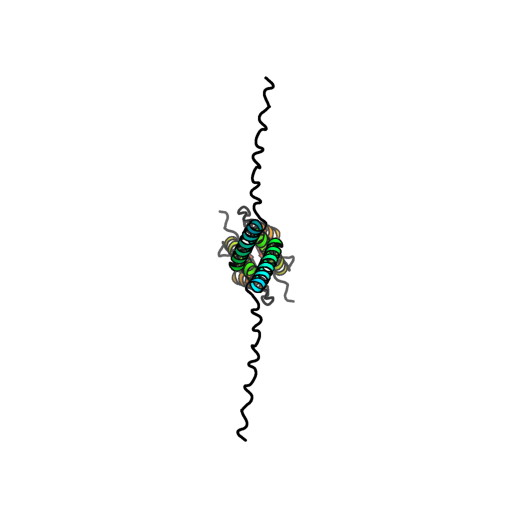 B C 1
ATOM 1461 O O . ILE B 1 95 ? 2.367 -18.281 -9.336 1 96.38 95 ILE B O 1
ATOM 1465 N N . THR B 1 96 ? 3.082 -19.469 -7.531 1 97.56 96 THR B N 1
ATOM 1466 C CA . THR B 1 96 ? 1.816 -20.172 -7.34 1 97.56 96 THR B CA 1
ATOM 1467 C C . THR B 1 96 ? 1.305 -19.984 -5.914 1 97.56 96 THR B C 1
ATOM 1469 O O . THR B 1 96 ? 1.988 -20.344 -4.953 1 97.56 96 THR B O 1
ATOM 1472 N N . LEU B 1 97 ? 0.12 -19.453 -5.828 1 96.5 97 LEU B N 1
ATOM 1473 C CA . LEU B 1 97 ? -0.545 -19.219 -4.555 1 96.5 97 LEU B CA 1
ATOM 1474 C C . LEU B 1 97 ? -1.736 -20.156 -4.379 1 96.5 97 LEU B C 1
ATOM 1476 O O . LEU B 1 97 ? -2.654 -20.156 -5.203 1 96.5 97 LEU B O 1
ATOM 1480 N N . ILE B 1 98 ? -1.67 -20.891 -3.271 1 95.62 98 ILE B N 1
ATOM 1481 C CA . ILE B 1 98 ? -2.691 -21.906 -3.014 1 95.62 98 ILE B CA 1
ATOM 1482 C C . ILE B 1 98 ? -3.469 -21.531 -1.751 1 95.62 98 ILE B C 1
ATOM 1484 O O . ILE B 1 98 ? -2.875 -21.297 -0.698 1 95.62 98 ILE B O 1
ATOM 1488 N N . PRO B 1 99 ? -4.758 -21.469 -1.992 1 94.12 99 PRO B N 1
ATOM 1489 C CA . PRO B 1 99 ? -5.559 -21.172 -0.801 1 94.12 99 PRO B CA 1
ATOM 1490 C C . PRO B 1 99 ? -5.551 -22.312 0.213 1 94.12 99 PRO B C 1
ATOM 1492 O O . PRO B 1 99 ? -5 -23.375 -0.06 1 94.12 99 PRO B O 1
ATOM 1495 N N . TRP B 1 100 ? -6.066 -21.922 1.39 1 86 100 TRP B N 1
ATOM 1496 C CA . TRP B 1 100 ? -6.262 -22.969 2.383 1 86 100 TRP B CA 1
ATOM 1497 C C . TRP B 1 100 ? -7.238 -24.031 1.875 1 86 100 TRP B C 1
ATOM 1499 O O . TRP B 1 100 ? -8.219 -23.703 1.2 1 86 100 TRP B O 1
ATOM 1509 N N . PRO B 1 101 ? -6.742 -25.266 2.066 1 74.25 101 PRO B N 1
ATOM 1510 C CA . PRO B 1 101 ? -7.648 -26.328 1.626 1 74.25 101 PRO B CA 1
ATOM 1511 C C . PRO B 1 101 ? -9.039 -26.219 2.242 1 74.25 101 PRO B C 1
ATOM 1513 O O . PRO B 1 101 ? -9.172 -25.875 3.422 1 74.25 101 PRO B O 1
ATOM 1516 N N . VAL B 1 102 ? -9.953 -25.859 1.431 1 56.5 102 VAL B N 1
ATOM 1517 C CA . VAL B 1 102 ? -11.289 -26.016 1.987 1 56.5 102 VAL B CA 1
ATOM 1518 C C . VAL B 1 102 ? -11.555 -27.484 2.309 1 56.5 102 VAL B C 1
ATOM 1520 O O . VAL B 1 102 ? -11.312 -28.359 1.477 1 56.5 102 VAL B O 1
ATOM 1523 N N . LEU B 1 103 ? -11.312 -27.938 3.439 1 44.34 103 LEU B N 1
ATOM 1524 C CA . LEU B 1 103 ? -11.789 -29.266 3.805 1 44.34 103 LEU B CA 1
ATOM 1525 C C . LEU B 1 103 ? -13.273 -29.406 3.486 1 44.34 103 LEU B C 1
ATOM 1527 O O . LEU B 1 103 ? -14.023 -28.438 3.52 1 44.34 103 LEU B O 1
#

Sequence (206 aa):
MSGTPGTSGSGGSGQTTQTGSDDLVARVVALVELKRRFNEKELTPMGERIANARFWEKMRGILFVNGASVGAAQLDGLATAVIHDNPDDAFDSVITLIPW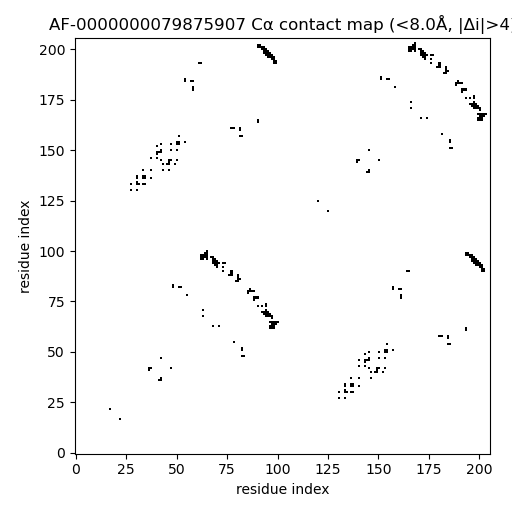PVLMSGTPGTSGSGGSGQTTQTGSDDLVARVVALVELKRRFNEKELTPMGERIANARFWEKMRGILFVNGASVGAAQLDGLATAVIHDNPDDAFDSVITLIPWPVL

Solvent-accessible surface area (backbone atoms only — not comparable to full-atom values): 12067 Å² total; per-residue (Å²): 138,85,80,77,80,77,79,80,79,77,73,71,73,74,70,70,65,84,41,76,60,57,56,48,51,54,51,49,53,52,29,50,52,49,47,51,35,48,72,65,42,48,57,53,73,65,27,37,36,51,41,36,51,53,50,46,54,52,50,49,63,64,52,64,65,24,90,82,36,42,44,65,66,58,52,50,46,41,51,50,18,61,59,64,72,37,83,79,50,74,70,78,58,66,28,37,36,31,40,62,79,78,126,138,86,78,75,79,78,79,78,78,76,74,71,74,72,68,72,65,80,42,76,61,58,57,46,49,53,52,50,54,53,27,52,51,49,47,48,35,49,71,66,42,46,57,54,72,66,28,38,37,53,43,37,50,53,49,45,55,54,50,49,63,67,51,64,65,23,88,84,36,42,44,65,66,58,55,49,46,40,52,50,17,60,60,64,71,38,82,78,52,74,68,78,59,67,28,35,34,32,39,61,78,77,123

Secondary structure (DSSP, 8-state):
-------------------HHHHHHHHHHHHHHHHHHHHTT---HHHHHHHHHHHHHHHHHHHT-STT-B-HHHHHHHHHHHHTT-TT----S-EEE------/-------------------HHHHHHHHHHHHHHHHHHHHTT---HHHHHHHHHHHHHHHHHHHT-STT-B-HHHHHHHHHHHHTT-TT----S-EEE------

Foldseek 3Di:
DPPDPDPPDPPPPPPPPCDPVVVVVVVVVVVVVVVVCVVVVNDDLVRQLVVLVVVVVVVLVQFCPDVPWDCSVLVVVVSVCVSVVNPPRDPDDDTGTDGDPPD/DPPPPPDPPPPPPPPPPCDPVVVVVVVVVVVVVVVVCVVVVNDDLVRQLVVLVVVVVVVLCQFCPDVPWDCSVLVVVVSVCVSVVNPPRDPDDDTGTDGDPPD

Organism: NCBI:txid29920